Protein AF-A0A7J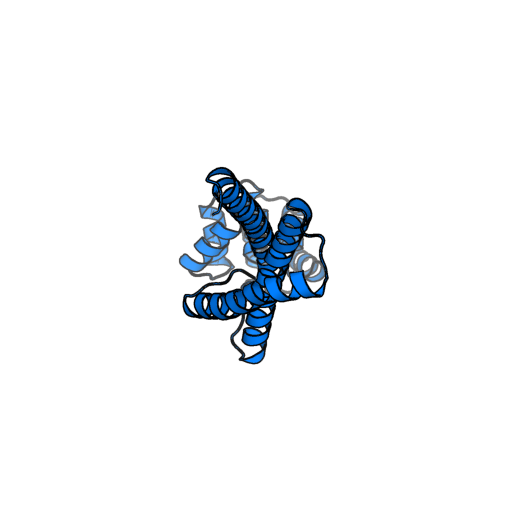2JLQ1-F1 (afdb_monomer_lite)

Structure (mmCIF, N/CA/C/O backbone):
data_AF-A0A7J2JLQ1-F1
#
_entry.id   AF-A0A7J2JLQ1-F1
#
loop_
_atom_site.group_PDB
_atom_site.id
_atom_site.type_symbol
_atom_site.label_atom_id
_atom_site.label_alt_id
_atom_site.label_comp_id
_atom_site.label_asym_id
_atom_site.label_entity_id
_atom_site.label_seq_id
_atom_site.pdbx_PDB_ins_code
_atom_site.Cartn_x
_atom_site.Cartn_y
_atom_site.Cartn_z
_atom_site.occupancy
_atom_site.B_iso_or_equiv
_atom_site.auth_seq_id
_atom_site.auth_comp_id
_atom_site.auth_asym_id
_atom_site.auth_atom_id
_atom_site.pdbx_PDB_model_num
ATOM 1 N N . MET A 1 1 ? 30.552 2.513 -38.190 1.00 53.09 1 MET A N 1
ATOM 2 C CA . MET A 1 1 ? 29.919 3.836 -38.008 1.00 53.09 1 MET A CA 1
ATOM 3 C C . MET A 1 1 ? 28.430 3.570 -37.839 1.00 53.09 1 MET A C 1
ATOM 5 O O . MET A 1 1 ? 27.873 2.940 -38.726 1.00 53.09 1 MET A O 1
ATOM 9 N N . PHE A 1 2 ? 27.823 3.891 -36.691 1.00 64.88 2 PHE A N 1
ATOM 10 C CA . PHE A 1 2 ? 26.376 3.700 -36.506 1.00 64.88 2 PHE A CA 1
ATOM 11 C C . PHE A 1 2 ? 25.623 4.748 -37.324 1.00 64.88 2 PHE A C 1
ATOM 13 O O . PHE A 1 2 ? 26.023 5.914 -37.326 1.00 64.88 2 PHE A O 1
ATOM 20 N N . SER A 1 3 ? 24.568 4.345 -38.033 1.00 84.88 3 SER A N 1
ATOM 21 C CA . SER A 1 3 ? 23.724 5.308 -38.733 1.00 84.88 3 SER A CA 1
ATOM 22 C C . SER A 1 3 ? 22.867 6.083 -37.729 1.00 84.88 3 SER A C 1
ATOM 24 O O . SER A 1 3 ? 22.588 5.612 -36.622 1.00 84.88 3 SER A O 1
ATOM 26 N N . LEU A 1 4 ? 22.405 7.273 -38.119 1.00 81.38 4 LEU A N 1
ATOM 27 C CA . LEU A 1 4 ? 21.470 8.057 -37.306 1.00 81.38 4 LEU A CA 1
ATOM 28 C C . LEU A 1 4 ? 20.183 7.258 -36.993 1.00 81.38 4 LEU A C 1
ATOM 30 O O . LEU A 1 4 ? 19.611 7.399 -35.913 1.00 81.38 4 LEU A O 1
ATOM 34 N N . GLY A 1 5 ? 19.765 6.384 -37.918 1.00 78.75 5 GLY A N 1
ATOM 35 C CA . GLY A 1 5 ? 18.615 5.491 -37.758 1.00 78.75 5 GLY A CA 1
ATOM 36 C C . GLY A 1 5 ? 18.829 4.402 -36.704 1.00 78.75 5 GLY A C 1
ATOM 37 O O . GLY A 1 5 ? 17.921 4.132 -35.918 1.00 78.75 5 GLY A O 1
ATOM 38 N N . ASP A 1 6 ? 20.039 3.841 -36.612 1.00 82.25 6 ASP A N 1
ATOM 39 C CA . ASP A 1 6 ? 20.377 2.829 -35.599 1.00 82.25 6 ASP A CA 1
ATOM 40 C C . ASP A 1 6 ? 20.340 3.424 -34.187 1.00 82.25 6 ASP A C 1
ATOM 42 O O . ASP A 1 6 ? 19.806 2.820 -33.254 1.00 82.25 6 ASP A O 1
ATOM 46 N N . ILE A 1 7 ? 20.860 4.647 -34.038 1.00 84.12 7 ILE A N 1
ATOM 47 C CA . ILE A 1 7 ? 20.857 5.380 -32.767 1.00 84.12 7 ILE A CA 1
ATOM 48 C C . ILE A 1 7 ? 19.418 5.716 -32.356 1.00 84.12 7 ILE A C 1
ATOM 50 O O . ILE A 1 7 ? 19.028 5.462 -31.216 1.00 84.12 7 ILE A O 1
ATOM 54 N N . ALA A 1 8 ? 18.602 6.227 -33.283 1.00 84.62 8 ALA A N 1
ATOM 55 C CA . ALA A 1 8 ? 17.203 6.555 -33.012 1.00 84.62 8 ALA A CA 1
ATOM 56 C C . ALA A 1 8 ? 16.386 5.316 -32.601 1.00 84.62 8 ALA A C 1
ATOM 58 O O . ALA A 1 8 ? 15.632 5.366 -31.627 1.00 84.62 8 ALA A O 1
ATOM 59 N N . SER A 1 9 ? 16.581 4.184 -33.286 1.00 82.44 9 SER A N 1
ATOM 60 C CA . SER A 1 9 ? 15.917 2.919 -32.953 1.00 82.44 9 SER A CA 1
ATOM 61 C C . SER A 1 9 ? 16.343 2.382 -31.582 1.00 82.44 9 SER A C 1
ATOM 63 O O . SER A 1 9 ? 15.506 1.882 -30.828 1.00 82.44 9 SER A O 1
ATOM 65 N N . ALA A 1 10 ? 17.626 2.493 -31.227 1.00 83.19 10 ALA A N 1
ATOM 66 C CA . ALA A 1 10 ? 18.125 2.078 -29.917 1.00 83.19 10 ALA A CA 1
ATOM 67 C C . ALA A 1 10 ? 17.547 2.940 -28.780 1.00 83.19 10 ALA A C 1
ATOM 69 O O . ALA A 1 10 ? 17.154 2.411 -27.735 1.00 83.19 10 ALA A O 1
ATOM 70 N N . ILE A 1 11 ? 17.436 4.255 -28.996 1.00 86.94 11 ILE A N 1
ATOM 71 C CA . ILE A 1 11 ? 16.814 5.179 -28.039 1.00 86.94 11 ILE A CA 1
ATOM 72 C C . ILE A 1 11 ? 15.332 4.840 -27.869 1.00 86.94 11 ILE A C 1
ATOM 74 O O . ILE A 1 11 ? 14.883 4.652 -26.740 1.00 86.94 11 ILE A O 1
ATOM 78 N N . ALA A 1 12 ? 14.582 4.694 -28.965 1.00 85.31 12 ALA A N 1
ATOM 79 C CA . ALA A 1 12 ? 13.160 4.356 -28.915 1.00 85.31 12 ALA A CA 1
ATOM 80 C C . ALA A 1 12 ? 12.912 3.022 -28.193 1.00 85.31 12 ALA A C 1
ATOM 82 O O . ALA A 1 12 ? 12.028 2.930 -27.341 1.00 85.31 12 ALA A O 1
ATOM 83 N N . GLY A 1 13 ? 13.740 2.008 -28.467 1.00 85.19 13 GLY A N 1
ATOM 84 C CA . GLY A 1 13 ? 13.679 0.727 -27.767 1.00 85.19 13 GLY A CA 1
ATOM 85 C C . GLY A 1 13 ? 13.953 0.856 -26.265 1.00 85.19 13 GLY A C 1
ATOM 86 O O . GLY A 1 13 ? 13.231 0.279 -25.454 1.00 85.19 13 GLY A O 1
ATOM 87 N N . SER A 1 14 ? 14.940 1.667 -25.882 1.00 85.31 14 SER A N 1
ATOM 88 C CA . SER A 1 14 ? 15.266 1.925 -24.473 1.00 85.31 14 SER A CA 1
ATOM 89 C C . SER A 1 14 ? 14.130 2.650 -23.749 1.00 85.31 14 SER A C 1
ATOM 91 O O . SER A 1 14 ? 13.742 2.247 -22.654 1.00 85.31 14 SER A O 1
ATOM 93 N N . VAL A 1 15 ? 13.542 3.672 -24.378 1.00 89.81 15 VAL A N 1
ATOM 94 C CA . VAL A 1 15 ? 12.379 4.399 -23.845 1.00 89.81 15 VAL A CA 1
ATOM 95 C C . VAL A 1 15 ? 11.190 3.456 -23.660 1.00 89.81 15 VAL A C 1
ATOM 97 O O . VAL A 1 15 ? 10.539 3.484 -22.618 1.00 89.81 15 VAL A O 1
ATOM 100 N N . PHE A 1 16 ? 10.935 2.580 -24.631 1.00 88.62 16 PHE A N 1
ATOM 101 C CA . PHE A 1 16 ? 9.844 1.613 -24.561 1.00 88.62 16 PHE A CA 1
ATOM 102 C C . PHE A 1 16 ? 10.017 0.617 -23.404 1.00 88.62 16 PHE A C 1
ATOM 104 O O . PHE A 1 16 ? 9.077 0.367 -22.651 1.00 88.62 16 PHE A O 1
ATOM 111 N N . VAL A 1 17 ? 11.228 0.090 -23.205 1.00 87.75 17 VAL A N 1
ATOM 112 C CA . VAL A 1 17 ? 11.534 -0.806 -22.077 1.00 87.75 17 VAL A CA 1
ATOM 113 C C . VAL A 1 17 ? 11.400 -0.075 -20.735 1.00 87.75 17 VAL A C 1
ATOM 115 O O . VAL A 1 17 ? 10.800 -0.615 -19.805 1.00 87.75 17 VAL A O 1
ATOM 118 N N . LEU A 1 18 ? 11.893 1.165 -20.637 1.00 89.12 18 LEU A N 1
ATOM 119 C CA . LEU A 1 18 ? 11.757 1.994 -19.434 1.00 89.12 18 LEU A CA 1
ATOM 120 C C . LEU A 1 18 ? 10.292 2.298 -19.103 1.00 89.12 18 LEU A C 1
ATOM 122 O O . LEU A 1 18 ? 9.917 2.279 -17.934 1.00 89.12 18 LEU A O 1
ATOM 126 N N . PHE A 1 19 ? 9.450 2.524 -20.110 1.00 92.38 19 PHE A N 1
ATOM 127 C CA . PHE A 1 19 ? 8.021 2.745 -19.911 1.00 92.38 19 PHE A CA 1
ATOM 128 C C . PHE A 1 19 ? 7.336 1.528 -19.268 1.00 92.38 19 PHE A C 1
ATOM 130 O O . PHE A 1 19 ? 6.611 1.671 -18.283 1.00 92.38 19 PHE A O 1
ATOM 137 N N . PHE A 1 20 ? 7.619 0.316 -19.755 1.00 91.81 20 PHE A N 1
ATOM 138 C CA . PHE A 1 20 ? 7.089 -0.914 -19.151 1.00 91.81 20 PHE A CA 1
ATOM 139 C C . PHE A 1 20 ? 7.630 -1.156 -17.743 1.00 91.81 20 PHE A C 1
ATOM 141 O O . PHE A 1 20 ? 6.871 -1.543 -16.854 1.00 91.81 20 PHE A O 1
ATOM 148 N N . LEU A 1 21 ? 8.917 -0.886 -17.516 1.00 90.38 21 LEU A N 1
ATOM 149 C CA . LEU A 1 21 ? 9.518 -0.926 -16.185 1.00 90.38 21 LEU A CA 1
ATOM 150 C C . LEU A 1 21 ? 8.814 0.040 -15.220 1.00 90.38 21 LEU A C 1
ATOM 152 O O . LEU A 1 21 ? 8.552 -0.331 -14.075 1.00 90.38 21 LEU A O 1
ATOM 156 N N . MET A 1 22 ? 8.490 1.259 -15.664 1.00 91.25 22 MET A N 1
ATOM 157 C CA . MET A 1 22 ? 7.754 2.239 -14.862 1.00 91.25 22 MET A CA 1
ATOM 158 C C . MET A 1 22 ? 6.349 1.746 -14.514 1.00 91.25 22 MET A C 1
ATOM 160 O O . MET A 1 22 ? 5.974 1.800 -13.344 1.00 91.25 22 MET A O 1
ATOM 164 N N . ILE A 1 23 ? 5.597 1.221 -15.490 1.00 92.56 23 ILE A N 1
ATOM 165 C CA . ILE A 1 23 ? 4.271 0.631 -15.245 1.00 92.56 23 ILE A CA 1
ATOM 166 C C . ILE A 1 23 ? 4.377 -0.503 -14.227 1.00 92.56 23 ILE A C 1
ATOM 168 O O . ILE A 1 23 ? 3.651 -0.519 -13.235 1.00 92.56 23 ILE A O 1
ATOM 172 N N . GLY A 1 24 ? 5.308 -1.432 -14.443 1.00 90.75 24 GLY A N 1
ATOM 173 C CA . GLY A 1 24 ? 5.527 -2.557 -13.546 1.00 90.75 24 GLY A CA 1
ATOM 174 C C . GLY A 1 24 ? 5.902 -2.118 -12.133 1.00 90.75 24 GLY A C 1
ATOM 175 O O . GLY A 1 24 ? 5.354 -2.622 -11.159 1.00 90.75 24 GLY A O 1
ATOM 176 N N . SER A 1 25 ? 6.773 -1.120 -12.006 1.00 90.00 25 SER A N 1
ATOM 177 C CA . SER A 1 25 ? 7.142 -0.556 -10.705 1.00 90.00 25 SER A CA 1
ATOM 178 C C . SER A 1 25 ? 5.950 0.118 -10.018 1.00 90.00 25 SER A C 1
ATOM 180 O O . SER A 1 25 ? 5.772 -0.051 -8.816 1.00 90.00 25 SER A O 1
ATOM 182 N N . GLY A 1 26 ? 5.097 0.826 -10.766 1.00 88.00 26 GLY A N 1
ATOM 183 C CA . GLY A 1 26 ? 3.865 1.424 -10.243 1.00 88.00 26 GLY A CA 1
ATOM 184 C C . GLY A 1 26 ? 2.870 0.378 -9.736 1.00 88.00 26 GLY A C 1
ATOM 185 O O . GLY A 1 26 ? 2.386 0.481 -8.612 1.00 88.00 26 GLY A O 1
ATOM 186 N N . ILE A 1 27 ? 2.629 -0.682 -10.515 1.00 90.44 27 ILE A N 1
ATOM 187 C CA . ILE A 1 27 ? 1.801 -1.821 -10.084 1.00 90.44 27 ILE A CA 1
ATOM 188 C C . ILE A 1 27 ? 2.414 -2.481 -8.842 1.00 90.44 27 ILE A C 1
ATOM 190 O O . ILE A 1 27 ? 1.710 -2.764 -7.875 1.00 90.44 27 ILE A O 1
ATOM 194 N N . GLY A 1 28 ? 3.730 -2.702 -8.847 1.00 87.81 28 GLY A N 1
ATOM 195 C CA . GLY A 1 28 ? 4.460 -3.256 -7.711 1.00 87.81 28 GLY A CA 1
ATOM 196 C C . GLY A 1 28 ? 4.321 -2.409 -6.450 1.00 87.81 28 GLY A C 1
ATOM 197 O O . GLY A 1 28 ? 4.191 -2.966 -5.365 1.00 87.81 28 GLY A O 1
ATOM 198 N N . GLU A 1 29 ? 4.295 -1.085 -6.580 1.00 85.75 29 GLU A N 1
ATOM 199 C CA . GLU A 1 29 ? 4.134 -0.149 -5.467 1.00 85.75 29 GLU A CA 1
ATOM 200 C C . GLU A 1 29 ? 2.725 -0.205 -4.865 1.00 85.75 29 GLU A C 1
ATOM 202 O O . GLU A 1 29 ? 2.598 -0.246 -3.639 1.00 85.75 29 GLU A O 1
ATOM 207 N N . GLU A 1 30 ? 1.679 -0.278 -5.692 1.00 83.50 30 GLU A N 1
ATOM 208 C CA . GLU A 1 30 ? 0.296 -0.457 -5.226 1.00 83.50 30 GLU A CA 1
ATOM 209 C C . GLU A 1 30 ? 0.120 -1.805 -4.511 1.00 83.50 30 GLU A C 1
ATOM 211 O O . GLU A 1 30 ? -0.345 -1.865 -3.369 1.00 83.50 30 GLU A O 1
ATOM 216 N N . VAL A 1 31 ? 0.587 -2.893 -5.135 1.00 82.25 31 VAL A N 1
ATOM 217 C CA . VAL A 1 31 ? 0.516 -4.245 -4.561 1.00 82.25 31 VAL A CA 1
ATOM 218 C C . VAL A 1 31 ? 1.319 -4.324 -3.261 1.00 82.25 31 VAL A C 1
ATOM 220 O O . VAL A 1 31 ? 0.814 -4.781 -2.237 1.00 82.25 31 VAL A O 1
ATOM 223 N N . ALA A 1 32 ? 2.564 -3.853 -3.251 1.00 83.44 32 ALA A N 1
ATOM 224 C CA . ALA A 1 32 ? 3.402 -3.896 -2.059 1.00 83.44 32 ALA A CA 1
ATOM 225 C C . ALA A 1 32 ? 2.871 -2.989 -0.941 1.00 83.44 32 ALA A C 1
ATOM 227 O O . ALA A 1 32 ? 3.000 -3.332 0.234 1.00 83.44 32 ALA A O 1
ATOM 228 N N . SER A 1 33 ? 2.245 -1.858 -1.276 1.00 78.44 33 SER A N 1
ATOM 229 C CA . SER A 1 33 ? 1.595 -0.993 -0.290 1.00 78.44 33 SER A CA 1
ATOM 230 C C . SER A 1 33 ? 0.371 -1.650 0.342 1.00 78.44 33 SER A C 1
ATOM 232 O O . SER A 1 33 ? 0.160 -1.473 1.540 1.00 78.44 33 SER A O 1
ATOM 234 N N . PHE A 1 34 ? -0.385 -2.451 -0.411 1.00 74.50 34 PHE A N 1
ATOM 235 C CA . PHE A 1 34 ? -1.482 -3.251 0.135 1.00 74.50 34 PHE A CA 1
ATOM 236 C C . PHE A 1 34 ? -0.989 -4.287 1.161 1.00 74.50 34 PHE A C 1
ATOM 238 O O . PHE A 1 34 ? -1.568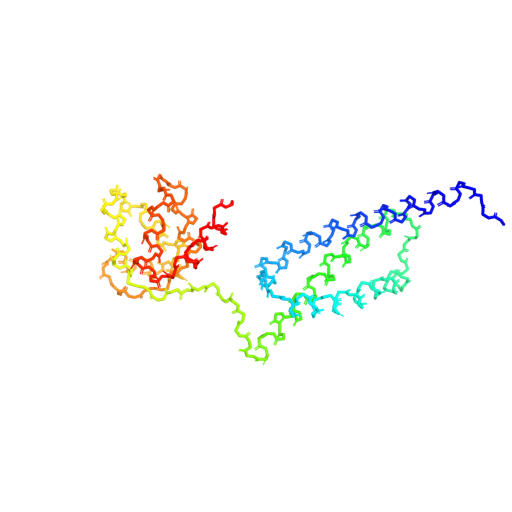 -4.412 2.238 1.00 74.50 34 PHE A O 1
ATOM 245 N N . PHE A 1 35 ? 0.109 -4.997 0.873 1.00 74.12 35 PHE A N 1
ATOM 246 C CA . PHE A 1 35 ? 0.626 -6.044 1.769 1.00 74.12 35 PHE A CA 1
ATOM 247 C C . PHE A 1 35 ? 1.464 -5.517 2.944 1.00 74.12 35 PHE A C 1
ATOM 249 O O . PHE A 1 35 ? 1.404 -6.071 4.043 1.00 74.12 35 PHE A O 1
ATOM 256 N N . PHE A 1 36 ? 2.266 -4.473 2.727 1.00 79.50 36 PHE A N 1
ATOM 257 C CA . PHE A 1 36 ? 3.295 -4.025 3.677 1.00 79.50 36 PHE A CA 1
ATOM 258 C C . PHE A 1 36 ? 3.079 -2.601 4.202 1.00 79.50 36 PHE A C 1
ATOM 260 O O . PHE A 1 36 ? 3.824 -2.151 5.076 1.00 79.50 36 PHE A O 1
ATOM 267 N N . GLY A 1 37 ? 2.064 -1.893 3.703 1.00 72.94 37 GLY A N 1
ATOM 268 C CA . GLY A 1 37 ? 1.825 -0.484 3.993 1.00 72.94 37 GLY A CA 1
ATOM 269 C C . GLY A 1 37 ? 2.717 0.460 3.177 1.00 72.94 37 GLY A C 1
ATOM 270 O O . GLY A 1 37 ? 3.672 0.059 2.504 1.00 72.94 37 GLY A O 1
ATOM 271 N N . ARG A 1 38 ? 2.402 1.759 3.243 1.00 74.69 38 ARG A N 1
ATOM 272 C CA . ARG A 1 38 ? 3.171 2.813 2.562 1.00 74.69 38 ARG A CA 1
ATOM 273 C C . ARG A 1 38 ? 4.464 3.133 3.316 1.00 74.69 38 ARG A C 1
ATOM 275 O O . ARG A 1 38 ? 4.431 3.369 4.525 1.00 74.69 38 ARG A O 1
ATOM 282 N N . ILE A 1 39 ? 5.585 3.227 2.599 1.00 66.50 39 ILE A N 1
ATOM 283 C CA . ILE A 1 39 ? 6.840 3.743 3.153 1.00 66.50 39 ILE A CA 1
ATOM 284 C C . ILE A 1 39 ? 6.647 5.216 3.527 1.00 66.50 39 ILE A C 1
ATOM 286 O O . ILE A 1 39 ? 6.289 6.048 2.695 1.00 66.50 39 ILE A O 1
ATOM 290 N N . LYS A 1 40 ? 6.920 5.541 4.791 1.00 66.12 40 LYS A N 1
ATOM 291 C CA . LYS A 1 40 ? 6.956 6.911 5.310 1.00 66.12 40 LYS A CA 1
ATOM 292 C C . LYS A 1 40 ? 8.312 7.146 5.970 1.00 66.12 40 LYS A C 1
ATOM 294 O O . LYS A 1 40 ? 8.772 6.310 6.739 1.00 66.12 40 LYS A O 1
ATOM 299 N N . GLY A 1 41 ? 8.926 8.295 5.689 1.00 66.69 41 GLY A N 1
ATOM 300 C CA . GLY A 1 41 ? 10.196 8.715 6.289 1.00 66.69 41 GLY A CA 1
ATOM 301 C C . GLY A 1 41 ? 11.398 8.623 5.343 1.00 66.69 41 GLY A C 1
ATOM 302 O O . GLY A 1 41 ? 11.534 7.683 4.561 1.00 66.69 41 GLY A O 1
ATOM 303 N N . ARG A 1 42 ? 12.292 9.617 5.443 1.00 71.62 42 ARG A N 1
ATOM 304 C CA . ARG A 1 42 ? 13.463 9.773 4.559 1.00 71.62 42 ARG A CA 1
ATOM 305 C C . ARG A 1 42 ? 14.430 8.588 4.639 1.00 71.62 42 ARG A C 1
ATOM 307 O O . ARG A 1 42 ? 14.918 8.133 3.614 1.00 71.62 42 ARG A O 1
ATOM 314 N N . LEU A 1 43 ? 14.674 8.053 5.838 1.00 69.56 43 LEU A N 1
ATOM 315 C CA . LEU A 1 43 ? 15.606 6.935 6.030 1.00 69.56 43 LEU A CA 1
ATOM 316 C C . LEU A 1 43 ? 15.117 5.655 5.336 1.00 69.56 43 LEU A C 1
ATOM 318 O O . LEU A 1 43 ? 15.884 4.978 4.661 1.00 69.56 43 LEU A O 1
ATOM 322 N N . THR A 1 44 ? 13.824 5.349 5.444 1.00 70.31 44 THR A N 1
ATOM 323 C CA . THR A 1 44 ? 13.225 4.169 4.808 1.00 70.31 44 THR A CA 1
ATOM 324 C C . THR A 1 44 ? 13.202 4.297 3.284 1.00 70.31 44 THR A C 1
ATOM 326 O O . THR A 1 44 ? 13.383 3.300 2.595 1.00 70.31 44 THR A O 1
ATOM 329 N N . GLN A 1 45 ? 13.058 5.515 2.749 1.00 77.75 45 GLN A N 1
ATOM 330 C CA . GLN A 1 45 ? 13.217 5.780 1.313 1.00 77.75 45 GLN A CA 1
ATOM 331 C C . GLN A 1 45 ? 14.658 5.558 0.838 1.00 77.75 45 GLN A C 1
ATOM 333 O O . GLN A 1 45 ? 14.860 4.993 -0.232 1.00 77.75 45 GLN A O 1
ATOM 338 N N . ILE A 1 46 ? 15.657 5.945 1.638 1.00 80.25 46 ILE A N 1
ATOM 339 C CA . ILE A 1 46 ? 17.071 5.688 1.324 1.00 80.25 46 ILE A CA 1
ATOM 340 C C . ILE A 1 46 ? 17.347 4.181 1.310 1.00 80.25 46 ILE A C 1
ATOM 342 O O . ILE A 1 46 ? 17.920 3.679 0.349 1.00 80.25 46 ILE A O 1
ATOM 346 N N . ILE A 1 47 ? 16.887 3.440 2.324 1.00 77.94 47 ILE A N 1
ATOM 347 C CA . ILE A 1 47 ? 17.035 1.974 2.375 1.00 77.94 47 ILE A CA 1
ATOM 348 C C . ILE A 1 47 ? 16.321 1.314 1.191 1.00 77.94 47 ILE A C 1
ATOM 350 O O . ILE A 1 47 ? 16.859 0.402 0.571 1.00 77.94 47 ILE A O 1
ATOM 354 N N . TYR A 1 48 ? 15.131 1.799 0.840 1.00 82.12 48 TYR A N 1
ATOM 355 C CA . TYR A 1 48 ? 14.398 1.329 -0.330 1.00 82.12 48 TYR A CA 1
ATOM 356 C C . TYR A 1 48 ? 15.181 1.532 -1.625 1.00 82.12 48 TYR A C 1
ATOM 358 O O . TYR A 1 48 ? 15.319 0.589 -2.395 1.00 82.12 48 TYR A O 1
ATOM 366 N N . LEU A 1 49 ? 15.754 2.718 -1.841 1.00 83.69 49 LEU A N 1
ATOM 367 C CA . LEU A 1 49 ? 16.596 2.990 -3.006 1.00 83.69 49 LEU A CA 1
ATOM 368 C C . LEU A 1 49 ? 17.845 2.097 -3.030 1.00 83.69 49 LEU A C 1
ATOM 370 O O . LEU A 1 49 ? 18.194 1.573 -4.087 1.00 83.69 49 LEU A O 1
ATOM 374 N N . LEU A 1 50 ? 18.472 1.875 -1.870 1.00 85.50 50 LEU A N 1
ATOM 375 C CA . LEU A 1 50 ? 19.636 0.996 -1.724 1.00 85.50 50 LEU A CA 1
ATOM 376 C C . LEU A 1 50 ? 19.326 -0.475 -2.029 1.00 85.50 50 LEU A C 1
ATOM 378 O O . LEU A 1 50 ? 20.225 -1.191 -2.450 1.00 85.50 50 LEU A O 1
ATOM 382 N N . LEU A 1 51 ? 18.087 -0.930 -1.834 1.00 84.56 51 LEU A N 1
ATOM 383 C CA . LEU A 1 51 ? 17.649 -2.279 -2.211 1.00 84.56 51 LEU A CA 1
ATOM 384 C C . LEU A 1 51 ? 17.208 -2.345 -3.676 1.00 84.56 51 LEU A C 1
ATOM 386 O O . LEU A 1 51 ? 17.533 -3.296 -4.388 1.00 84.56 51 LEU A O 1
ATOM 390 N N . PHE A 1 52 ? 16.506 -1.311 -4.134 1.00 83.06 52 PHE A N 1
ATOM 391 C CA . PHE A 1 52 ? 15.958 -1.239 -5.478 1.00 83.06 52 PHE A CA 1
ATOM 392 C C . PHE A 1 52 ? 17.059 -1.205 -6.539 1.00 83.06 52 PHE A C 1
ATOM 394 O O . PHE A 1 52 ? 16.984 -1.955 -7.508 1.00 83.06 52 PHE A O 1
ATOM 401 N N . MET A 1 53 ? 18.101 -0.381 -6.363 1.00 84.81 53 MET A N 1
ATOM 402 C CA . MET A 1 53 ? 19.163 -0.233 -7.369 1.00 84.81 53 MET A CA 1
ATOM 403 C C . MET A 1 53 ? 19.902 -1.551 -7.672 1.00 84.81 53 MET A C 1
ATOM 405 O O . MET A 1 53 ? 19.990 -1.915 -8.846 1.00 84.81 53 MET A O 1
ATOM 409 N N . PRO A 1 54 ? 20.406 -2.301 -6.672 1.00 87.00 54 PRO A N 1
ATOM 410 C CA . PRO A 1 54 ? 21.063 -3.582 -6.916 1.00 87.00 54 PRO A CA 1
ATOM 411 C C . PRO A 1 54 ? 20.132 -4.617 -7.544 1.00 87.00 54 PRO A C 1
ATOM 413 O O . PRO A 1 54 ? 20.542 -5.300 -8.477 1.00 87.00 54 PRO A O 1
ATOM 416 N N . LEU A 1 55 ? 18.879 -4.716 -7.084 1.00 85.19 55 LEU A N 1
ATOM 417 C CA . LEU A 1 55 ? 17.897 -5.649 -7.647 1.00 85.19 55 LEU A CA 1
ATOM 418 C C . LEU A 1 55 ? 17.528 -5.291 -9.091 1.00 85.19 55 LEU A C 1
ATOM 420 O O . LEU A 1 55 ? 17.368 -6.178 -9.929 1.00 85.19 55 LEU A O 1
ATOM 424 N N . PHE A 1 56 ? 17.447 -3.998 -9.402 1.00 83.06 56 PHE A N 1
ATOM 425 C CA . PHE A 1 56 ? 17.229 -3.516 -10.758 1.00 83.06 56 PHE A CA 1
ATOM 426 C C . PHE A 1 56 ? 18.385 -3.919 -11.681 1.00 83.06 56 PHE A C 1
ATOM 428 O O . PHE A 1 56 ? 18.159 -4.511 -12.736 1.00 83.06 56 PHE A O 1
ATOM 435 N N . VAL A 1 57 ? 19.626 -3.685 -11.244 1.00 85.62 57 VAL A N 1
ATOM 436 C CA . VAL A 1 57 ? 20.833 -4.105 -11.970 1.00 85.62 57 VAL A CA 1
ATOM 437 C C . VAL A 1 57 ? 20.873 -5.627 -12.141 1.00 85.62 57 VAL A C 1
ATOM 439 O O . VAL A 1 57 ? 21.213 -6.112 -13.221 1.00 85.62 57 VAL A O 1
ATOM 442 N N . LEU A 1 58 ? 20.461 -6.386 -11.118 1.00 89.00 58 LEU A N 1
ATOM 443 C CA . LEU A 1 58 ? 20.379 -7.847 -11.168 1.00 89.00 58 LEU A CA 1
ATOM 444 C C . LEU A 1 58 ? 19.460 -8.335 -12.294 1.00 89.00 58 LEU A C 1
ATOM 446 O O . LEU A 1 58 ? 19.764 -9.337 -12.936 1.00 89.00 58 LEU A O 1
ATOM 450 N N . GLY A 1 59 ? 18.381 -7.602 -12.581 1.00 84.12 59 GLY A N 1
ATOM 451 C CA . GLY A 1 59 ? 17.445 -7.924 -13.659 1.00 84.12 59 GLY A CA 1
ATOM 452 C C . GLY A 1 59 ? 18.106 -8.028 -15.022 1.00 84.12 59 GLY A C 1
ATOM 453 O O . GLY A 1 59 ? 17.782 -8.929 -15.789 1.00 84.12 59 GLY A O 1
ATOM 454 N N . SER A 1 60 ? 19.100 -7.186 -15.300 1.00 84.12 60 SER A N 1
ATOM 455 C CA . SER A 1 60 ? 19.870 -7.251 -16.544 1.00 84.12 60 SER A CA 1
ATOM 456 C C . SER A 1 60 ? 20.688 -8.540 -16.653 1.00 84.12 60 SER A C 1
ATOM 458 O O . SER A 1 60 ? 20.762 -9.131 -17.728 1.00 84.12 60 SER A O 1
ATOM 460 N N . TYR A 1 61 ? 21.256 -9.022 -15.544 1.00 86.38 61 TYR A N 1
ATOM 461 C CA . TYR A 1 61 ? 21.971 -10.302 -15.515 1.00 86.38 61 TYR A CA 1
ATOM 462 C C . TYR A 1 61 ? 21.011 -11.485 -15.644 1.00 86.38 61 TYR A C 1
ATOM 464 O O . TYR A 1 61 ? 21.280 -12.407 -16.412 1.00 86.38 61 TYR A O 1
ATOM 472 N N . VAL A 1 62 ? 19.869 -11.441 -14.950 1.00 85.44 62 VAL A N 1
ATOM 473 C CA . VAL A 1 62 ? 18.833 -12.479 -15.045 1.00 85.44 62 VAL A CA 1
ATOM 474 C C . VAL A 1 62 ? 18.266 -12.562 -16.459 1.00 85.44 62 VAL A C 1
ATOM 476 O O . VAL A 1 62 ? 18.113 -13.659 -16.988 1.00 85.44 62 VAL A O 1
ATOM 479 N N . TYR A 1 63 ? 18.023 -11.422 -17.105 1.00 84.69 63 TYR A N 1
ATOM 480 C CA . TYR A 1 63 ? 17.572 -11.360 -18.493 1.00 84.69 63 TYR A CA 1
ATOM 481 C C . TYR A 1 63 ? 18.519 -12.110 -19.442 1.00 84.69 63 TYR A C 1
ATOM 483 O O . TYR A 1 63 ? 18.073 -12.895 -20.281 1.00 84.69 63 TYR A O 1
ATOM 491 N N . VAL A 1 64 ? 19.831 -11.893 -19.284 1.00 85.25 64 VAL A N 1
ATOM 492 C CA . VAL A 1 64 ? 20.867 -12.567 -20.081 1.00 85.25 64 VAL A CA 1
ATOM 493 C C . VAL A 1 64 ? 20.937 -14.057 -19.744 1.00 85.25 64 VAL A C 1
ATOM 495 O O . VAL A 1 64 ? 20.999 -14.883 -20.653 1.00 85.25 64 VAL A O 1
ATOM 498 N N . TYR A 1 65 ? 20.887 -14.410 -18.458 1.00 88.00 65 TYR A N 1
ATOM 499 C CA . TYR A 1 65 ? 20.971 -15.794 -17.992 1.00 88.00 65 TYR A CA 1
ATOM 500 C C . TYR A 1 65 ? 19.787 -16.652 -18.458 1.00 88.00 65 TYR A C 1
ATOM 502 O O . TYR A 1 65 ? 19.982 -17.778 -18.906 1.00 88.00 65 TYR A O 1
ATOM 510 N N . LEU A 1 66 ? 18.567 -16.109 -18.416 1.00 84.81 66 LEU A N 1
ATOM 511 C CA . LEU A 1 66 ? 17.344 -16.791 -18.852 1.00 84.81 66 LEU A CA 1
ATOM 512 C C . LEU A 1 66 ? 17.217 -16.912 -20.379 1.00 84.81 66 LEU A C 1
ATOM 514 O O . LEU A 1 66 ? 16.215 -17.435 -20.862 1.00 84.81 66 LEU A O 1
ATOM 518 N N . GLN A 1 67 ? 18.208 -16.426 -21.137 1.00 83.69 67 GLN A N 1
ATOM 519 C CA . GLN A 1 67 ? 18.240 -16.464 -22.602 1.00 83.69 67 GLN A CA 1
ATOM 520 C C . GLN A 1 67 ? 16.953 -15.920 -23.239 1.00 83.69 67 GLN A C 1
ATOM 522 O O . GLN A 1 67 ? 16.484 -16.419 -24.266 1.00 83.69 67 GLN A O 1
ATOM 527 N N . ILE A 1 68 ? 16.366 -14.886 -22.627 1.00 81.44 68 ILE A N 1
ATOM 528 C CA . ILE A 1 68 ? 15.108 -14.319 -23.108 1.00 81.44 68 ILE A CA 1
ATOM 529 C C . ILE A 1 68 ? 15.331 -13.790 -24.529 1.00 81.44 68 ILE A C 1
ATOM 531 O O . ILE A 1 68 ? 16.335 -13.110 -24.785 1.00 81.44 68 ILE A O 1
ATOM 535 N N . PRO A 1 69 ? 14.417 -14.087 -25.473 1.00 82.69 69 PRO A N 1
ATOM 536 C CA . PRO A 1 69 ? 14.544 -13.615 -26.839 1.00 82.69 69 PRO A CA 1
ATOM 537 C C . PRO A 1 69 ? 14.783 -12.107 -26.868 1.00 82.69 69 PRO A C 1
ATOM 539 O O . PRO A 1 69 ? 14.017 -11.347 -26.276 1.00 82.69 69 PRO A O 1
ATOM 542 N N . LYS A 1 70 ? 15.803 -11.662 -27.616 1.00 78.38 70 LYS A N 1
ATOM 543 C CA . LYS A 1 70 ? 16.170 -10.240 -27.782 1.00 78.38 70 LYS A CA 1
ATOM 544 C C . LYS A 1 70 ? 15.170 -9.450 -28.641 1.00 78.38 70 LYS A C 1
ATOM 546 O O . LYS A 1 70 ? 15.543 -8.547 -29.382 1.00 78.38 70 LYS A O 1
ATOM 551 N N . LYS A 1 71 ? 13.892 -9.822 -28.577 1.00 86.62 71 LYS A N 1
ATOM 552 C CA . LYS A 1 71 ? 12.781 -9.112 -29.199 1.00 86.62 71 LYS A CA 1
ATOM 553 C C . LYS A 1 71 ? 12.332 -8.010 -28.248 1.00 86.62 71 LYS A C 1
ATOM 555 O O . LYS A 1 71 ? 12.082 -8.284 -27.078 1.00 86.62 71 LYS A O 1
ATOM 560 N N . LEU A 1 72 ? 12.147 -6.803 -28.780 1.00 83.62 72 LEU A N 1
ATOM 561 C CA . LEU A 1 72 ? 11.795 -5.606 -28.011 1.00 83.62 72 LEU A CA 1
ATOM 562 C C . LEU A 1 72 ? 10.620 -5.828 -27.041 1.00 83.62 72 LEU A C 1
ATOM 564 O O . LEU A 1 72 ? 10.693 -5.425 -25.885 1.00 83.62 72 LEU A O 1
ATOM 568 N N . LEU A 1 73 ? 9.568 -6.522 -27.488 1.00 87.38 73 LEU A N 1
ATOM 569 C CA . LEU A 1 73 ? 8.399 -6.822 -26.657 1.00 87.38 73 LEU A CA 1
ATOM 570 C C . LEU A 1 73 ? 8.726 -7.777 -25.498 1.00 87.38 73 LEU A C 1
ATOM 572 O O . LEU A 1 73 ? 8.303 -7.537 -24.373 1.00 87.38 73 LEU A O 1
ATOM 576 N N . SER A 1 74 ? 9.496 -8.838 -25.749 1.00 86.44 74 SER A N 1
ATOM 577 C CA . SER A 1 74 ? 9.910 -9.795 -24.713 1.00 86.44 74 SER A CA 1
ATOM 578 C C . SER A 1 74 ? 10.813 -9.133 -23.674 1.00 86.44 74 SER A C 1
ATOM 580 O O . SER A 1 74 ? 10.647 -9.367 -22.479 1.00 86.44 74 SER A O 1
ATOM 582 N N . THR A 1 75 ? 11.715 -8.255 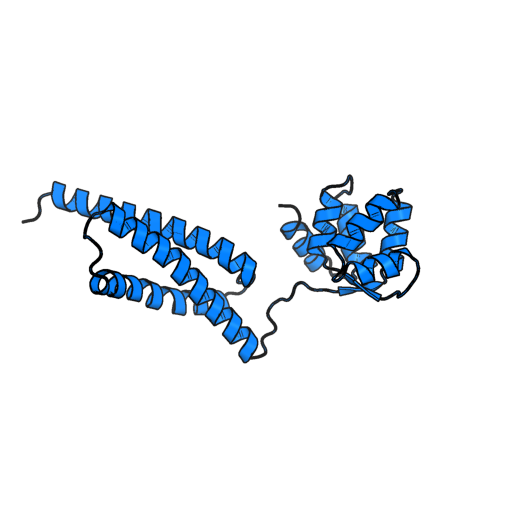-24.118 1.00 87.31 75 THR A N 1
ATOM 583 C CA . THR A 1 75 ? 12.539 -7.423 -23.237 1.00 87.31 75 THR A CA 1
ATOM 584 C C . THR A 1 75 ? 11.675 -6.494 -22.386 1.00 87.31 75 THR A C 1
ATOM 586 O O . THR A 1 75 ? 11.808 -6.489 -21.165 1.00 87.31 75 THR A O 1
ATOM 589 N N . ALA A 1 76 ? 10.747 -5.756 -22.998 1.00 88.19 76 ALA A N 1
ATOM 590 C CA . ALA A 1 76 ? 9.879 -4.823 -22.284 1.00 88.19 76 ALA A CA 1
ATOM 591 C C . ALA A 1 76 ? 8.990 -5.526 -21.246 1.00 88.19 76 ALA A C 1
ATOM 593 O O . ALA A 1 76 ? 8.920 -5.085 -20.101 1.00 88.19 76 ALA A O 1
ATOM 594 N N . LEU A 1 77 ? 8.369 -6.654 -21.604 1.00 91.38 77 LEU A N 1
ATOM 595 C CA . LEU A 1 77 ? 7.545 -7.439 -20.681 1.00 91.38 77 LEU A CA 1
ATOM 596 C C . LEU A 1 77 ? 8.359 -7.992 -19.509 1.00 91.38 77 LEU A C 1
ATOM 598 O O . LEU A 1 77 ? 7.904 -7.919 -18.367 1.00 91.38 77 LEU A O 1
ATOM 602 N N . PHE A 1 78 ? 9.565 -8.503 -19.776 1.00 92.75 78 PHE A N 1
ATOM 603 C CA . PHE A 1 78 ? 10.451 -8.977 -18.718 1.00 92.75 78 PHE A CA 1
ATOM 604 C C . PHE A 1 78 ? 10.793 -7.855 -17.741 1.00 92.75 78 PHE A C 1
ATOM 606 O O . PHE A 1 78 ? 10.596 -8.025 -16.544 1.00 92.75 78 PHE A O 1
ATOM 613 N N . PHE A 1 79 ? 11.257 -6.701 -18.228 1.00 90.69 79 PHE A N 1
ATOM 614 C CA . PHE A 1 79 ? 11.616 -5.589 -17.347 1.00 90.69 79 PHE A CA 1
ATOM 615 C C . PHE A 1 79 ? 10.397 -4.972 -16.652 1.00 90.69 79 PHE A C 1
ATOM 617 O O . PHE A 1 79 ? 10.524 -4.523 -15.518 1.00 90.69 79 PHE A O 1
ATOM 624 N N . GLY A 1 80 ? 9.207 -5.019 -17.257 1.00 91.25 80 GLY A N 1
ATOM 625 C CA . GLY A 1 80 ? 7.958 -4.673 -16.577 1.00 91.25 80 GLY A CA 1
ATOM 626 C C . GLY A 1 80 ? 7.678 -5.586 -15.380 1.00 91.25 80 GLY A C 1
ATOM 627 O O . GLY A 1 80 ? 7.524 -5.109 -14.257 1.00 91.25 80 GLY A O 1
ATOM 628 N N . LEU A 1 81 ? 7.694 -6.906 -15.582 1.00 93.75 81 LEU A N 1
ATOM 629 C CA . LEU A 1 81 ? 7.539 -7.885 -14.495 1.00 93.75 81 LEU A CA 1
ATOM 630 C C . LEU A 1 81 ? 8.655 -7.768 -13.453 1.00 93.75 81 LEU A C 1
ATOM 632 O O . LEU A 1 81 ? 8.401 -7.845 -12.250 1.00 93.75 81 LEU A O 1
ATOM 636 N N . TRP A 1 82 ? 9.884 -7.535 -13.908 1.00 93.94 82 TRP A N 1
ATOM 637 C CA . TRP A 1 82 ? 11.022 -7.315 -13.033 1.00 93.94 82 TRP A CA 1
ATOM 638 C C . TRP A 1 82 ? 10.814 -6.073 -12.171 1.00 93.94 82 TRP A C 1
ATOM 640 O O . TRP A 1 82 ? 11.071 -6.129 -10.975 1.00 93.94 82 TRP A O 1
ATOM 650 N N . GLY A 1 83 ? 10.272 -4.986 -12.727 1.00 90.38 83 GLY A N 1
ATOM 651 C CA . GLY A 1 83 ? 9.877 -3.793 -11.976 1.00 90.38 83 GLY A CA 1
ATOM 652 C C . GLY A 1 83 ? 8.935 -4.125 -10.819 1.00 90.38 83 GLY A C 1
ATOM 653 O O . GLY A 1 83 ? 9.241 -3.787 -9.676 1.00 90.38 83 GLY A O 1
ATOM 654 N N . VAL A 1 84 ? 7.860 -4.881 -11.083 1.00 92.56 84 VAL A N 1
ATOM 655 C CA . VAL A 1 84 ? 6.922 -5.350 -10.039 1.00 92.56 84 VAL A CA 1
ATOM 656 C C . VAL A 1 84 ? 7.678 -6.099 -8.938 1.00 92.56 84 VAL A C 1
ATOM 658 O O . VAL A 1 84 ? 7.545 -5.792 -7.752 1.00 92.56 84 VAL A O 1
ATOM 661 N N . PHE A 1 85 ? 8.501 -7.070 -9.336 1.00 91.50 85 PHE A N 1
ATOM 662 C CA . PHE A 1 85 ? 9.244 -7.934 -8.423 1.00 91.50 85 PHE A CA 1
ATOM 663 C C . PHE A 1 85 ? 10.256 -7.157 -7.572 1.00 91.50 85 PHE A C 1
ATOM 665 O O . PHE A 1 85 ? 10.340 -7.357 -6.361 1.00 91.50 85 PHE A O 1
ATOM 672 N N . THR A 1 86 ? 10.989 -6.232 -8.189 1.00 90.69 86 THR A N 1
ATOM 673 C CA . THR A 1 86 ? 12.019 -5.403 -7.546 1.00 90.69 86 THR A CA 1
ATOM 674 C C . THR A 1 86 ? 11.404 -4.557 -6.432 1.00 90.69 86 THR A C 1
ATOM 676 O O . THR A 1 86 ? 11.920 -4.533 -5.310 1.00 90.69 86 THR A O 1
ATOM 679 N N . VAL A 1 87 ? 10.271 -3.901 -6.715 1.00 89.38 87 VAL A N 1
ATOM 680 C CA . VAL A 1 87 ? 9.529 -3.103 -5.727 1.00 89.38 87 VAL A CA 1
ATOM 681 C C . VAL A 1 87 ? 9.004 -3.989 -4.600 1.00 89.38 87 VAL A C 1
ATOM 683 O O . VAL A 1 87 ? 9.203 -3.681 -3.421 1.00 89.38 87 VAL A O 1
ATOM 686 N N . PHE A 1 88 ? 8.387 -5.119 -4.953 1.00 88.44 88 PHE A N 1
ATOM 687 C CA . PHE A 1 88 ? 7.795 -6.036 -3.987 1.00 88.44 88 PHE A CA 1
ATOM 688 C C . PHE A 1 88 ? 8.835 -6.623 -3.025 1.00 88.44 88 PHE A C 1
ATOM 690 O O . PHE A 1 88 ? 8.652 -6.555 -1.810 1.00 88.44 88 PHE A O 1
ATOM 697 N N . ILE A 1 89 ? 9.956 -7.138 -3.540 1.00 88.94 89 ILE A N 1
ATOM 698 C CA . ILE A 1 89 ? 11.053 -7.693 -2.731 1.00 88.94 89 ILE A CA 1
ATOM 699 C C . ILE A 1 89 ? 11.658 -6.612 -1.835 1.00 88.94 89 ILE A C 1
ATOM 701 O O . ILE A 1 89 ? 11.857 -6.848 -0.646 1.00 88.94 89 ILE A O 1
ATOM 705 N N . SER A 1 90 ? 11.916 -5.414 -2.368 1.00 88.44 90 SER A N 1
ATOM 706 C CA . SER A 1 90 ? 12.498 -4.316 -1.581 1.00 88.44 90 SER A CA 1
ATOM 707 C C . SER A 1 90 ? 11.604 -3.954 -0.392 1.00 88.44 90 SER A C 1
ATOM 709 O O . SER A 1 90 ? 12.073 -3.807 0.737 1.00 88.44 90 SER A O 1
ATOM 711 N N . ARG A 1 91 ? 10.289 -3.880 -0.621 1.00 84.31 91 ARG A N 1
ATOM 712 C CA . ARG A 1 91 ? 9.285 -3.643 0.426 1.00 84.31 91 ARG A CA 1
ATOM 713 C C . ARG A 1 91 ? 9.195 -4.787 1.419 1.00 84.31 91 ARG A C 1
ATOM 715 O O . ARG A 1 91 ? 9.125 -4.536 2.619 1.00 84.31 91 ARG A O 1
ATOM 722 N N . PHE A 1 92 ? 9.238 -6.022 0.936 1.00 85.44 92 PHE A N 1
ATOM 723 C CA . PHE A 1 92 ? 9.230 -7.210 1.775 1.00 85.44 92 PHE A CA 1
ATOM 724 C C . PHE A 1 92 ? 10.448 -7.259 2.707 1.00 85.44 92 PHE A C 1
ATOM 726 O O . PHE A 1 92 ? 10.300 -7.512 3.901 1.00 85.44 92 PHE A O 1
ATOM 733 N N . VAL A 1 93 ? 11.644 -6.941 2.201 1.00 86.00 93 VAL A N 1
ATOM 734 C CA . VAL A 1 93 ? 12.875 -6.873 3.004 1.00 86.00 93 VAL A CA 1
ATOM 735 C C . VAL A 1 93 ? 12.789 -5.760 4.046 1.00 86.00 93 VAL A C 1
ATOM 737 O O . VAL A 1 93 ? 13.127 -5.991 5.204 1.00 86.00 93 VAL A O 1
ATOM 740 N N . ILE A 1 94 ? 12.280 -4.579 3.687 1.00 83.19 94 ILE A N 1
ATOM 741 C CA . ILE A 1 94 ? 12.055 -3.486 4.649 1.00 83.19 94 ILE A CA 1
ATOM 742 C C . ILE A 1 94 ? 11.042 -3.895 5.720 1.00 83.19 94 ILE A C 1
ATOM 744 O O . ILE A 1 94 ? 11.252 -3.635 6.904 1.00 83.19 94 ILE A O 1
ATOM 748 N N . TYR A 1 95 ? 9.959 -4.560 5.321 1.00 80.25 95 TYR A N 1
ATOM 749 C CA . TYR A 1 95 ? 8.944 -5.077 6.231 1.00 80.25 95 TYR A CA 1
ATOM 750 C C . TYR A 1 95 ? 9.535 -6.100 7.212 1.00 80.25 95 TYR A C 1
ATOM 752 O O . TYR A 1 95 ? 9.327 -5.991 8.423 1.00 80.25 95 TYR A O 1
ATOM 760 N N . LEU A 1 96 ? 10.323 -7.059 6.715 1.00 81.81 96 LEU A N 1
ATOM 761 C CA . LEU A 1 96 ? 11.035 -8.029 7.546 1.00 81.81 96 LEU A CA 1
ATOM 762 C C . LEU A 1 96 ? 12.048 -7.347 8.468 1.00 81.81 96 LEU A C 1
ATOM 764 O O . LEU A 1 96 ? 12.063 -7.643 9.658 1.00 81.81 96 LEU A O 1
ATOM 768 N N . GLY A 1 97 ? 12.841 -6.406 7.956 1.00 74.19 97 GLY A N 1
ATOM 769 C CA . GLY A 1 97 ? 13.809 -5.639 8.738 1.00 74.19 97 GLY A CA 1
ATOM 770 C C . GLY A 1 97 ? 13.144 -4.851 9.866 1.00 74.19 97 GLY A C 1
ATOM 771 O O . GLY A 1 97 ? 13.611 -4.893 11.000 1.00 74.19 97 GLY A O 1
ATOM 772 N N . GLY A 1 98 ? 11.998 -4.219 9.599 1.00 68.00 98 GLY A N 1
ATOM 773 C CA . GLY A 1 98 ? 11.187 -3.568 10.629 1.00 68.00 98 GLY A CA 1
ATOM 774 C C . GLY A 1 98 ? 10.682 -4.554 11.686 1.00 68.00 98 GLY A C 1
ATOM 775 O O . GLY A 1 98 ? 10.791 -4.298 12.884 1.00 68.00 98 GLY A O 1
ATOM 776 N N . LYS A 1 99 ? 10.206 -5.729 11.258 1.00 62.59 99 LYS A N 1
ATOM 777 C CA . LYS A 1 99 ? 9.741 -6.797 12.156 1.00 62.59 99 LYS A CA 1
ATOM 778 C C . LYS A 1 99 ? 10.867 -7.374 13.029 1.00 62.59 99 LYS A C 1
ATOM 780 O O . LYS A 1 99 ? 10.616 -7.671 14.193 1.00 62.59 99 LYS A O 1
ATOM 785 N N . VAL A 1 100 ? 12.079 -7.522 12.488 1.00 63.75 100 VAL A N 1
ATOM 786 C CA . VAL A 1 100 ? 13.253 -8.094 13.178 1.00 63.75 100 VAL A CA 1
ATOM 787 C C . VAL A 1 100 ? 13.910 -7.084 14.121 1.00 63.75 100 VAL A C 1
ATOM 789 O O . VAL A 1 100 ? 14.261 -7.441 15.239 1.00 63.75 100 VAL A O 1
ATOM 792 N N . LEU A 1 101 ? 14.016 -5.813 13.726 1.00 55.59 101 LEU A N 1
ATOM 793 C CA . LEU A 1 101 ? 14.607 -4.747 14.548 1.00 55.59 101 LEU A CA 1
ATOM 794 C C . LEU A 1 101 ? 13.650 -4.201 15.624 1.00 55.59 101 LEU A C 1
ATOM 796 O O . LEU A 1 101 ? 13.964 -3.219 16.292 1.00 55.59 101 LEU A O 1
ATOM 800 N N . GLY A 1 102 ? 12.458 -4.787 15.780 1.00 43.75 102 GLY A N 1
ATOM 801 C CA . GLY A 1 102 ? 11.446 -4.313 16.730 1.00 43.75 102 GLY A CA 1
ATOM 802 C C . GLY A 1 102 ? 10.880 -2.925 16.400 1.00 43.75 102 GLY A C 1
ATOM 803 O O . GLY A 1 102 ? 10.106 -2.374 17.187 1.00 43.75 102 GLY A O 1
ATOM 804 N N . ILE A 1 103 ? 11.217 -2.366 15.232 1.00 45.09 103 ILE A N 1
ATOM 805 C CA . ILE A 1 103 ? 10.631 -1.132 14.718 1.00 45.09 103 ILE A CA 1
ATOM 806 C C . ILE A 1 103 ? 9.197 -1.486 14.355 1.00 45.09 103 ILE A C 1
ATOM 808 O O . ILE A 1 103 ? 8.927 -2.088 13.316 1.00 45.09 103 ILE A O 1
ATOM 812 N N . ARG A 1 104 ? 8.265 -1.163 15.257 1.00 38.81 104 ARG A N 1
ATOM 813 C CA . ARG A 1 104 ? 6.831 -1.333 15.032 1.00 38.81 104 ARG A CA 1
ATOM 814 C C . ARG A 1 104 ? 6.484 -0.685 13.692 1.00 38.81 104 ARG A C 1
ATOM 816 O O . ARG A 1 104 ? 6.359 0.533 13.607 1.00 38.81 104 ARG A O 1
ATOM 823 N N . LEU A 1 105 ? 6.305 -1.519 12.666 1.00 38.28 105 LEU A N 1
ATOM 824 C CA . LEU A 1 105 ? 5.540 -1.172 11.476 1.00 38.28 105 LEU A CA 1
ATOM 825 C C . LEU A 1 105 ? 4.280 -0.442 11.946 1.00 38.28 105 LEU A C 1
ATOM 827 O O . LEU A 1 105 ? 3.713 -0.856 12.970 1.00 38.28 105 LEU A O 1
ATOM 831 N N . PRO A 1 106 ? 3.840 0.619 11.254 1.00 37.22 106 PRO A N 1
ATOM 832 C CA . PRO A 1 106 ? 2.583 1.262 11.573 1.00 37.22 106 PRO A CA 1
ATOM 833 C C . PRO A 1 106 ? 1.476 0.238 11.305 1.00 37.22 106 PRO A C 1
ATOM 835 O O . PRO A 1 106 ? 0.943 0.136 10.207 1.00 37.22 106 PRO A O 1
ATOM 838 N N . LYS A 1 107 ? 1.164 -0.584 12.312 1.00 41.09 107 LYS A N 1
ATOM 839 C CA . LYS A 1 107 ? -0.097 -1.311 12.384 1.00 41.09 107 LYS A CA 1
ATOM 840 C C . LYS A 1 107 ? -1.174 -0.246 12.235 1.00 41.09 107 LYS A C 1
ATOM 842 O O . LYS A 1 107 ? -1.026 0.819 12.848 1.00 41.09 107 LYS A O 1
ATOM 847 N N . SER A 1 108 ? -2.241 -0.528 11.478 1.00 44.47 108 SER A N 1
ATOM 848 C CA . SER A 1 108 ? -3.460 0.272 11.608 1.00 44.47 108 SER A CA 1
ATOM 849 C C . SER A 1 108 ? -3.699 0.434 13.107 1.00 44.47 108 SER A C 1
ATOM 851 O O . SER A 1 108 ? -3.595 -0.542 13.868 1.00 44.47 108 SER A O 1
ATOM 853 N N . LYS A 1 109 ? -3.788 1.688 13.566 1.00 49.34 109 LYS A N 1
ATOM 854 C CA . LYS A 1 109 ? -3.946 2.013 14.985 1.00 49.34 109 LYS A CA 1
ATOM 855 C C . LYS A 1 109 ? -5.320 1.473 15.376 1.00 49.34 109 LYS A C 1
ATOM 857 O O . LYS A 1 109 ? -6.311 2.185 15.336 1.00 49.34 109 LYS A O 1
ATOM 862 N N . LYS A 1 110 ? -5.395 0.179 15.689 1.00 54.38 110 LYS A N 1
ATOM 863 C CA . LYS A 1 110 ? -6.580 -0.448 16.256 1.00 54.38 110 LYS A CA 1
ATOM 864 C C . LYS A 1 110 ? -6.687 0.086 17.670 1.00 54.38 110 LYS A C 1
ATOM 866 O O . LYS A 1 110 ? -6.038 -0.425 18.586 1.00 54.38 110 LYS A O 1
ATOM 871 N N . SER A 1 111 ? -7.434 1.168 17.812 1.00 58.91 111 SER A N 1
ATOM 872 C CA . SER A 1 111 ? -7.688 1.794 19.096 1.00 58.91 111 SER A CA 1
ATOM 873 C C . SER A 1 111 ? -8.608 0.874 19.892 1.00 58.91 111 SER A C 1
ATOM 875 O O . SER A 1 111 ? -9.647 0.431 19.399 1.00 58.91 111 SER A O 1
ATOM 877 N N . HIS A 1 112 ? -8.208 0.546 21.120 1.00 60.03 112 HIS A N 1
ATOM 878 C CA . HIS A 1 112 ? -9.135 -0.018 22.093 1.00 60.03 112 HIS A CA 1
ATOM 879 C C . HIS A 1 112 ? -10.104 1.087 22.483 1.00 60.03 112 HIS A C 1
ATOM 881 O O . HIS A 1 112 ? -9.698 2.054 23.126 1.00 60.03 112 HIS A O 1
ATOM 887 N N . ILE A 1 113 ? -11.360 0.957 22.069 1.00 67.75 113 ILE A N 1
ATOM 888 C CA . ILE A 1 113 ? -12.367 1.979 22.329 1.00 67.75 113 ILE A CA 1
ATOM 889 C C . ILE A 1 113 ? -13.590 1.394 23.002 1.00 67.75 113 ILE A C 1
ATOM 891 O O . ILE A 1 113 ? -13.860 0.192 22.911 1.00 67.75 113 ILE A O 1
ATOM 895 N N . ASN A 1 114 ? -14.318 2.282 23.672 1.00 71.06 114 ASN A N 1
ATOM 896 C CA . ASN A 1 114 ? -15.621 1.981 24.220 1.00 71.06 114 ASN A CA 1
ATOM 897 C C . ASN A 1 114 ? -16.631 1.913 23.066 1.00 71.06 114 ASN A C 1
ATOM 899 O O . ASN A 1 114 ? -17.104 2.931 22.560 1.00 71.06 114 ASN A O 1
ATOM 903 N N . GLY A 1 115 ? -16.954 0.702 22.622 1.00 73.88 115 GLY A N 1
ATOM 904 C CA . GLY A 1 115 ? -17.877 0.494 21.513 1.00 73.88 115 GLY A CA 1
ATOM 905 C C . GLY A 1 115 ? -19.315 0.927 21.832 1.00 73.88 115 GLY A C 1
ATOM 906 O O . GLY A 1 115 ? -20.083 1.197 20.909 1.00 73.88 115 GLY A O 1
ATOM 907 N N . ARG A 1 116 ? -19.682 1.056 23.120 1.00 79.19 116 ARG A N 1
ATOM 908 C CA . ARG A 1 116 ? -21.004 1.562 23.528 1.00 79.19 116 ARG A CA 1
ATOM 909 C C . ARG A 1 116 ? -21.164 3.050 23.237 1.00 79.19 116 ARG A C 1
ATOM 911 O O . ARG A 1 116 ? -22.236 3.458 22.802 1.00 79.19 116 ARG A O 1
ATOM 918 N N . GLU A 1 117 ? -20.112 3.846 23.429 1.00 82.56 117 GLU A N 1
ATOM 919 C CA . GLU A 1 117 ? -20.130 5.276 23.087 1.00 82.56 117 GLU A CA 1
ATOM 920 C C . GLU A 1 117 ? -20.310 5.478 21.581 1.00 82.56 117 GLU A C 1
ATOM 922 O O . GLU A 1 117 ? -21.099 6.327 21.168 1.00 82.56 117 GLU A O 1
ATOM 927 N N . LEU A 1 118 ? -19.665 4.637 20.764 1.00 84.81 118 LEU A N 1
ATOM 928 C CA . LEU A 1 118 ? -19.853 4.655 19.315 1.00 84.81 118 LEU A CA 1
ATOM 929 C C . LEU A 1 118 ? -21.297 4.315 18.923 1.00 84.81 118 LEU A C 1
ATOM 931 O O . LEU A 1 118 ? -21.905 5.055 18.156 1.00 84.81 118 LEU A O 1
ATOM 935 N N . ILE A 1 119 ? -21.873 3.234 19.464 1.00 85.62 119 ILE A N 1
ATOM 936 C CA . ILE A 1 119 ? -23.271 2.860 19.178 1.00 85.62 119 ILE A CA 1
ATOM 937 C C . ILE A 1 119 ? -24.227 3.974 19.597 1.00 85.62 119 ILE A C 1
ATOM 939 O O . ILE A 1 119 ? -25.127 4.319 18.835 1.00 85.62 119 ILE A O 1
ATOM 943 N N . LYS A 1 120 ? -24.029 4.547 20.789 1.00 85.75 120 LYS A N 1
ATOM 944 C CA . LYS A 1 120 ? -24.854 5.647 21.291 1.00 85.75 120 LYS A CA 1
ATOM 945 C C . LYS A 1 120 ? -24.821 6.836 20.329 1.00 85.75 120 LYS A C 1
ATOM 947 O O . LYS A 1 120 ? -25.880 7.312 19.937 1.00 85.75 120 LYS A O 1
ATOM 952 N N . TYR A 1 121 ? -23.633 7.240 19.884 1.00 85.50 121 TYR A N 1
ATOM 953 C CA . TYR A 1 121 ? -23.471 8.341 18.935 1.00 85.50 121 TYR A CA 1
ATOM 954 C C . TYR A 1 121 ? -24.148 8.058 17.584 1.00 85.50 121 TYR A C 1
ATOM 956 O O . TYR A 1 121 ? -24.828 8.918 17.031 1.00 85.50 121 TYR A O 1
ATOM 964 N N . LEU A 1 122 ? -24.021 6.835 17.057 1.00 86.62 122 LEU A N 1
ATOM 965 C CA . LEU A 1 122 ? -24.680 6.449 15.803 1.00 86.62 122 LEU A CA 1
ATOM 966 C C . LEU A 1 122 ? -26.214 6.442 15.933 1.00 86.62 122 LEU A C 1
ATOM 968 O O . LEU A 1 122 ? -26.909 6.865 15.011 1.00 86.62 122 LEU A O 1
ATOM 972 N N . LYS A 1 123 ? -26.751 6.035 17.092 1.00 86.38 123 LYS A N 1
ATOM 973 C CA . LYS A 1 123 ? -28.193 6.115 17.385 1.00 86.38 123 LYS A CA 1
ATOM 974 C C . LYS A 1 123 ? -28.683 7.556 17.530 1.00 86.38 123 LYS A C 1
ATOM 976 O O . LYS A 1 123 ? -29.761 7.877 17.040 1.00 86.38 123 LYS A O 1
ATOM 981 N N . GLU A 1 124 ? -27.892 8.440 18.139 1.00 86.56 124 GLU A N 1
ATOM 982 C CA . GLU A 1 124 ? -28.191 9.881 18.218 1.00 86.56 124 GLU A CA 1
ATOM 983 C C . GLU A 1 124 ? -28.272 10.528 16.824 1.00 86.56 124 GLU A C 1
ATOM 985 O O . GLU A 1 124 ? -29.051 11.458 16.613 1.00 86.56 124 GLU A O 1
ATOM 990 N N . LYS A 1 125 ? -27.541 9.982 15.845 1.00 82.44 125 LYS A N 1
ATOM 991 C CA . LYS A 1 125 ? -27.617 10.356 14.424 1.00 82.44 125 LYS A CA 1
ATOM 992 C C . LYS A 1 125 ? -28.762 9.688 13.652 1.00 82.44 125 LYS A C 1
ATOM 994 O O . LYS A 1 125 ? -28.836 9.843 12.440 1.00 82.44 125 LYS A O 1
ATOM 999 N N . LYS A 1 126 ? -29.681 9.007 14.347 1.00 83.38 126 LYS A N 1
ATOM 1000 C CA . LYS A 1 126 ? -30.865 8.337 13.783 1.00 83.38 126 LYS A CA 1
ATOM 1001 C C . LYS A 1 126 ? -30.547 7.241 12.755 1.00 83.38 126 LYS A C 1
ATOM 1003 O O . LYS A 1 126 ? -31.386 6.966 11.903 1.00 83.38 126 LYS A O 1
ATOM 1008 N N . LEU A 1 127 ? -29.380 6.595 12.842 1.00 85.62 127 LEU A N 1
ATOM 1009 C CA . LEU A 1 127 ? -29.111 5.414 12.018 1.00 85.62 127 LEU A CA 1
ATOM 1010 C C . LEU A 1 127 ? -29.968 4.239 12.469 1.00 85.62 127 LEU A C 1
ATOM 1012 O O . LEU A 1 127 ? -30.164 4.019 13.669 1.00 85.62 127 LEU A O 1
ATOM 1016 N N . GLU A 1 128 ? -30.411 3.441 11.503 1.00 87.75 128 GLU A N 1
ATOM 1017 C CA . GLU A 1 128 ? -31.133 2.216 11.806 1.00 87.75 128 GLU A CA 1
ATOM 1018 C C . GLU A 1 128 ? -30.202 1.169 12.427 1.00 87.75 128 GLU A C 1
ATOM 1020 O O . GLU A 1 128 ? -29.024 1.034 12.080 1.00 87.75 128 GLU A O 1
ATOM 1025 N N . ASP A 1 129 ? -30.757 0.343 13.311 1.00 84.81 129 ASP A N 1
ATOM 1026 C CA . ASP A 1 129 ? -30.026 -0.723 13.999 1.00 84.81 129 ASP A CA 1
ATOM 1027 C C . ASP A 1 129 ? -29.312 -1.684 13.019 1.00 84.81 129 ASP A C 1
ATOM 1029 O O . ASP A 1 129 ? -28.210 -2.163 13.299 1.00 84.81 129 ASP A O 1
ATOM 1033 N N . ASN A 1 130 ? -29.889 -1.926 11.837 1.00 86.00 130 ASN A N 1
ATOM 1034 C CA . ASN A 1 130 ? -29.273 -2.730 10.775 1.00 86.00 130 ASN A CA 1
ATOM 1035 C C . ASN A 1 130 ? -28.012 -2.063 10.192 1.00 86.00 130 ASN A C 1
ATOM 1037 O O . ASN A 1 130 ? -27.009 -2.722 9.910 1.00 86.00 130 ASN A O 1
ATOM 1041 N N . GLU A 1 131 ? -28.026 -0.743 10.038 1.00 85.62 131 GLU A N 1
ATOM 1042 C CA . GLU A 1 131 ? -26.889 0.006 9.510 1.00 85.62 131 GLU A CA 1
ATOM 1043 C C . GLU A 1 131 ? -25.740 0.056 10.509 1.00 85.62 131 GLU A C 1
ATOM 1045 O O . GLU A 1 131 ? -24.588 -0.159 10.128 1.00 85.62 131 GLU A O 1
ATOM 1050 N N . ILE A 1 132 ? -26.058 0.251 11.790 1.00 86.00 132 ILE A N 1
ATOM 1051 C CA . ILE A 1 132 ? -25.080 0.230 12.880 1.00 86.00 132 ILE A CA 1
ATOM 1052 C C . ILE A 1 132 ? -24.382 -1.133 12.936 1.00 86.00 132 ILE A C 1
ATOM 1054 O O . ILE A 1 132 ? -23.154 -1.193 13.024 1.00 86.00 132 ILE A O 1
ATOM 1058 N N . ARG A 1 133 ? -25.128 -2.239 12.800 1.00 85.31 133 ARG A N 1
ATOM 1059 C CA . ARG A 1 133 ? -24.538 -3.588 12.722 1.00 85.31 133 ARG A CA 1
ATOM 1060 C C . ARG A 1 133 ? -23.564 -3.727 11.556 1.00 85.31 133 ARG A C 1
ATOM 1062 O O . ARG A 1 133 ? -22.477 -4.265 11.752 1.00 85.31 133 ARG A O 1
ATOM 1069 N N . LYS A 1 134 ? -23.908 -3.214 10.369 1.00 84.75 134 LYS A N 1
ATOM 1070 C CA . LYS A 1 134 ? -23.021 -3.249 9.190 1.00 84.75 134 LYS A CA 1
ATOM 1071 C C . LYS A 1 134 ? -21.735 -2.449 9.414 1.00 84.75 134 LYS A C 1
ATOM 1073 O O . LYS A 1 134 ? -20.660 -2.942 9.074 1.00 84.75 134 LYS A O 1
ATOM 1078 N N . ILE A 1 135 ? -21.834 -1.259 10.014 1.00 85.81 135 ILE A N 1
ATOM 1079 C CA . ILE A 1 135 ? -20.668 -0.428 10.360 1.00 85.81 135 ILE A CA 1
ATOM 1080 C C . ILE A 1 135 ? -19.755 -1.190 11.324 1.00 85.81 135 ILE A C 1
ATOM 1082 O O . ILE A 1 135 ? -18.553 -1.305 11.083 1.00 85.81 135 ILE A O 1
ATOM 1086 N N . LEU A 1 136 ? -20.311 -1.750 12.400 1.00 85.44 136 LEU A N 1
ATOM 1087 C CA . LEU A 1 136 ? -19.533 -2.471 13.407 1.00 85.44 136 LEU A CA 1
ATOM 1088 C C . LEU A 1 136 ? -18.911 -3.753 12.851 1.00 85.44 136 LEU A C 1
ATOM 1090 O O . LEU A 1 136 ? -17.748 -4.018 13.130 1.00 85.44 136 LEU A O 1
ATOM 1094 N N . ALA A 1 137 ? -19.637 -4.527 12.043 1.00 84.19 137 ALA A N 1
ATOM 1095 C CA . ALA A 1 137 ? -19.126 -5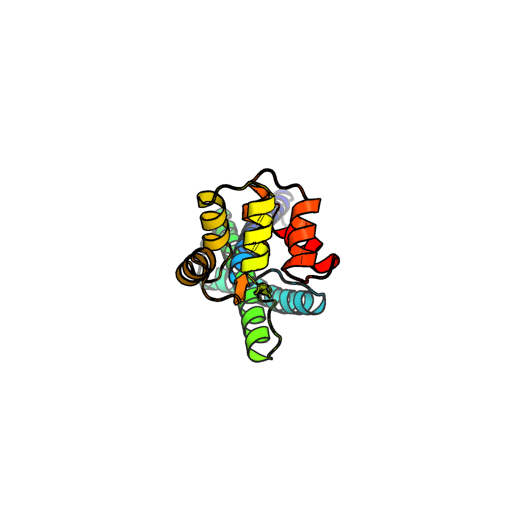.765 11.457 1.00 84.19 137 ALA A CA 1
ATOM 1096 C C . ALA A 1 137 ? -17.890 -5.534 10.573 1.00 84.19 137 ALA A C 1
ATOM 1098 O O . ALA A 1 137 ? -16.975 -6.353 10.576 1.00 84.19 137 ALA A O 1
ATOM 1099 N N . ARG A 1 138 ? -17.844 -4.406 9.852 1.00 83.19 138 ARG A N 1
ATOM 1100 C CA . ARG A 1 138 ? -16.733 -4.055 8.952 1.00 83.19 138 ARG A CA 1
ATOM 1101 C C . ARG A 1 138 ? -15.592 -3.313 9.637 1.00 83.19 138 ARG A C 1
ATOM 1103 O O . ARG A 1 138 ? -14.456 -3.411 9.188 1.00 83.19 138 ARG A O 1
ATOM 1110 N N . SER A 1 139 ? -15.883 -2.575 10.705 1.00 82.19 139 SER A N 1
ATOM 1111 C CA . SER A 1 139 ? -14.880 -1.780 11.423 1.00 82.19 139 SER A CA 1
ATOM 1112 C C . SER A 1 139 ? -14.271 -2.502 12.628 1.00 82.19 139 SER A C 1
ATOM 1114 O O . SER A 1 139 ? -13.158 -2.177 13.036 1.00 82.19 139 SER A O 1
ATOM 1116 N N . CYS A 1 140 ? -14.947 -3.495 13.210 1.00 82.81 140 CYS A N 1
ATOM 1117 C CA . CYS A 1 140 ? -14.407 -4.279 14.320 1.00 82.81 140 CYS A CA 1
ATOM 1118 C C . CYS A 1 140 ? -13.465 -5.382 13.829 1.00 82.81 140 CYS A C 1
ATOM 1120 O O . CYS A 1 140 ? -13.630 -5.953 12.758 1.00 82.81 140 CYS A O 1
ATOM 1122 N N . GLU A 1 141 ? -12.520 -5.783 14.678 1.00 75.00 141 GLU A N 1
ATOM 1123 C CA . GLU A 1 141 ? -11.598 -6.884 14.357 1.00 75.00 141 GLU A CA 1
ATOM 1124 C C . GLU A 1 141 ? -12.257 -8.268 14.197 1.00 75.00 141 GLU A C 1
ATOM 1126 O O . GLU A 1 141 ? -11.601 -9.209 13.754 1.00 75.00 141 GLU A O 1
ATOM 1131 N N . SER A 1 142 ? -13.509 -8.427 14.632 1.00 77.44 142 SER A N 1
ATOM 1132 C CA . SER A 1 142 ? -14.241 -9.690 14.585 1.00 77.44 142 SER A CA 1
ATOM 1133 C C . SER A 1 142 ? -15.742 -9.436 14.587 1.00 77.44 142 SER A C 1
ATOM 1135 O O . SER A 1 142 ? -16.258 -8.756 15.477 1.00 77.44 142 SER A O 1
ATOM 1137 N N . GLU A 1 143 ? -16.447 -10.068 13.653 1.00 76.06 143 GLU A N 1
ATOM 1138 C CA . GLU A 1 143 ? -17.909 -10.032 13.552 1.00 76.06 143 GLU A CA 1
ATOM 1139 C C . GLU A 1 143 ? -18.588 -10.527 14.839 1.00 76.06 143 GLU A C 1
ATOM 1141 O O . GLU A 1 143 ? -19.505 -9.894 15.355 1.00 76.06 143 GLU A O 1
ATOM 1146 N N . ARG A 1 144 ? -18.041 -11.579 15.464 1.00 79.94 144 ARG A N 1
ATOM 1147 C CA . ARG A 1 144 ? -18.525 -12.093 16.755 1.00 79.94 144 ARG A CA 1
ATOM 1148 C C . ARG A 1 144 ? -18.412 -11.058 17.880 1.00 79.94 144 ARG A C 1
ATOM 1150 O O . ARG A 1 144 ? -19.239 -11.048 18.790 1.00 79.94 144 ARG A O 1
ATOM 1157 N N . LYS A 1 145 ? -17.386 -10.198 17.852 1.00 77.25 145 LYS A N 1
ATOM 1158 C CA . LYS A 1 145 ? -17.230 -9.102 18.825 1.00 77.25 145 LYS A CA 1
ATOM 1159 C C . LYS A 1 145 ? -18.151 -7.927 18.503 1.00 77.25 145 LYS A C 1
ATOM 1161 O O . LYS A 1 145 ? -18.720 -7.370 19.433 1.00 77.25 145 LYS A O 1
ATOM 1166 N N . ALA A 1 146 ? -18.340 -7.601 17.224 1.00 79.56 146 ALA A N 1
ATOM 1167 C CA . ALA A 1 146 ? -19.297 -6.589 16.778 1.00 79.56 146 ALA A CA 1
ATOM 1168 C C . ALA A 1 146 ? -20.732 -6.938 17.201 1.00 79.56 146 ALA A C 1
ATOM 1170 O O . ALA A 1 146 ? -21.439 -6.096 17.748 1.00 79.56 146 ALA A O 1
ATOM 1171 N N . GLN A 1 147 ? -21.131 -8.200 17.023 1.00 80.75 147 GLN A N 1
ATOM 1172 C CA . GLN A 1 147 ? -22.447 -8.684 17.427 1.00 80.75 147 GLN A CA 1
ATOM 1173 C C . GLN A 1 147 ? -22.630 -8.628 18.948 1.00 80.75 147 GLN A C 1
ATOM 1175 O O . GLN A 1 147 ? -23.600 -8.044 19.423 1.00 80.75 147 GLN A O 1
ATOM 1180 N N . LYS A 1 148 ? -21.657 -9.134 19.721 1.00 79.62 148 LYS A N 1
ATOM 1181 C CA . LYS A 1 148 ? -21.690 -9.034 21.191 1.00 79.62 148 LYS A CA 1
ATOM 1182 C C . LYS A 1 148 ? -21.754 -7.591 21.684 1.00 79.62 148 LYS A C 1
ATOM 1184 O O . LYS A 1 148 ? -22.396 -7.335 22.694 1.00 79.62 148 LYS A O 1
ATOM 1189 N N . LEU A 1 149 ? -21.077 -6.666 21.009 1.00 82.19 149 LEU A N 1
ATOM 1190 C CA . LEU A 1 149 ? -21.121 -5.245 21.340 1.00 82.19 149 LEU A CA 1
ATOM 1191 C C . LEU A 1 149 ? -22.518 -4.659 21.081 1.00 82.19 149 LEU A C 1
ATOM 1193 O O . LEU A 1 149 ? -23.043 -3.939 21.926 1.00 82.19 149 LEU A O 1
ATOM 1197 N N . PHE A 1 150 ? -23.131 -5.004 19.946 1.00 81.12 150 PHE A N 1
ATOM 1198 C CA . PHE A 1 150 ? -24.483 -4.569 19.597 1.00 81.12 150 PHE A CA 1
ATOM 1199 C C . PHE A 1 150 ? -25.548 -5.118 20.563 1.00 81.12 150 PHE A C 1
ATOM 1201 O O . PHE A 1 150 ? -26.472 -4.403 20.936 1.00 81.12 150 PHE A O 1
ATOM 1208 N N . GLU A 1 151 ? -25.393 -6.363 21.016 1.00 81.25 151 GLU A N 1
ATOM 1209 C CA . GLU A 1 151 ? -26.279 -7.032 21.983 1.00 81.25 151 GLU A CA 1
ATOM 1210 C C . GLU A 1 151 ? -26.078 -6.552 23.439 1.00 81.25 151 GLU A C 1
ATOM 1212 O O . GLU A 1 151 ? -26.692 -7.083 24.360 1.00 81.25 151 GLU A O 1
ATOM 1217 N N . GLY A 1 152 ? -25.232 -5.539 23.670 1.00 71.25 152 GLY A N 1
ATOM 1218 C CA . GLY A 1 152 ? -25.018 -4.942 24.993 1.00 71.25 152 GLY A CA 1
ATOM 1219 C C . GLY A 1 152 ? -23.940 -5.620 25.844 1.00 71.25 152 GLY A C 1
ATOM 1220 O O . GLY A 1 152 ? -23.822 -5.313 27.030 1.00 71.25 152 GLY A O 1
ATOM 1221 N N . GLY A 1 153 ? -23.133 -6.507 25.260 1.00 69.31 153 GLY A N 1
ATOM 1222 C CA . GLY A 1 153 ? -21.996 -7.168 25.900 1.00 69.31 153 GLY A CA 1
ATOM 1223 C C . GLY A 1 153 ? -20.758 -6.271 26.083 1.00 69.31 153 GLY A C 1
ATOM 1224 O O . GLY A 1 153 ? -20.868 -5.085 26.385 1.00 69.31 153 GLY A O 1
ATOM 1225 N N . SER A 1 154 ? -19.565 -6.871 25.947 1.00 61.56 154 SER A N 1
ATOM 1226 C CA . SER A 1 154 ? -18.246 -6.271 26.245 1.00 61.56 154 SER A CA 1
ATOM 1227 C C . SER A 1 154 ? -18.086 -4.830 25.748 1.00 61.56 154 SER A C 1
ATOM 1229 O O . SER A 1 154 ? -18.189 -4.579 24.551 1.00 61.56 154 SER A O 1
ATOM 1231 N N . GLU A 1 155 ? -17.735 -3.914 26.655 1.00 64.31 155 GLU A N 1
ATOM 1232 C CA . GLU A 1 155 ? -17.601 -2.476 26.368 1.00 64.31 155 GLU A CA 1
ATOM 1233 C C . GLU A 1 155 ? -16.413 -2.147 25.460 1.00 64.31 155 GLU A C 1
ATOM 1235 O O . GLU A 1 155 ? -16.472 -1.206 24.674 1.00 64.31 155 GLU A O 1
ATOM 1240 N N . TRP A 1 156 ? -15.345 -2.943 25.527 1.00 69.62 156 TRP A N 1
ATOM 1241 C CA . TRP A 1 156 ? -14.091 -2.643 24.843 1.00 69.62 156 TRP A CA 1
ATOM 1242 C C . TRP A 1 156 ? -13.907 -3.496 23.595 1.00 69.62 156 TRP A C 1
ATOM 1244 O O . TRP A 1 156 ? -13.806 -4.724 23.671 1.00 69.62 156 TRP A O 1
ATOM 1254 N N . VAL A 1 157 ? -13.809 -2.835 22.442 1.00 75.81 157 VAL A N 1
ATOM 1255 C CA . VAL A 1 157 ? -13.557 -3.478 21.149 1.00 75.81 157 VAL A CA 1
ATOM 1256 C C . VAL A 1 157 ? -12.448 -2.732 20.418 1.00 75.81 157 VAL A C 1
ATOM 1258 O O . VAL A 1 157 ? -12.295 -1.517 20.536 1.00 75.81 157 VAL A O 1
ATOM 1261 N N . LYS A 1 158 ? -11.629 -3.486 19.684 1.00 79.19 158 LYS A N 1
ATOM 1262 C CA . LYS A 1 158 ? -10.665 -2.912 18.750 1.00 79.19 158 LYS A CA 1
ATOM 1263 C C . LYS A 1 158 ? -11.387 -2.560 17.462 1.00 79.19 158 LYS A C 1
ATOM 1265 O O . LYS A 1 158 ? -11.870 -3.460 16.769 1.00 79.19 158 LYS A O 1
ATOM 1270 N N . ILE A 1 159 ? -11.421 -1.270 17.165 1.00 79.56 159 ILE A N 1
ATOM 1271 C CA . ILE A 1 159 ? -12.004 -0.737 15.938 1.00 79.56 159 ILE A CA 1
ATOM 1272 C C . ILE A 1 159 ? -10.880 -0.244 15.037 1.00 79.56 159 ILE A C 1
ATOM 1274 O O . ILE A 1 159 ? -9.916 0.361 15.509 1.00 79.56 159 ILE A O 1
ATOM 1278 N N . ASP A 1 160 ? -10.994 -0.558 13.752 1.00 81.50 160 ASP A N 1
ATOM 1279 C CA . ASP A 1 160 ? -10.159 -0.008 12.700 1.00 81.50 160 ASP A CA 1
ATOM 1280 C C . ASP A 1 160 ? -10.712 1.371 12.280 1.00 81.50 160 ASP A C 1
ATOM 1282 O O . ASP A 1 160 ? -11.822 1.441 11.737 1.00 81.50 160 ASP A O 1
ATOM 1286 N N . PRO A 1 161 ? -9.984 2.471 12.553 1.00 81.25 161 PRO A N 1
ATOM 1287 C CA . PRO A 1 161 ? -10.446 3.823 12.251 1.00 81.25 161 PRO A CA 1
ATOM 1288 C C . PRO A 1 161 ? -10.664 4.060 10.754 1.00 81.25 161 PRO A C 1
ATOM 1290 O O . PRO A 1 161 ? -11.583 4.783 10.386 1.00 81.25 161 PRO A O 1
ATOM 1293 N N . GLU A 1 162 ? -9.846 3.451 9.888 1.00 82.44 162 GLU A N 1
ATOM 1294 C CA . GLU A 1 162 ? -9.933 3.657 8.438 1.00 82.44 162 GLU A CA 1
ATOM 1295 C C . GLU A 1 162 ? -11.178 2.966 7.877 1.00 82.44 162 GLU A C 1
ATOM 1297 O O . GLU A 1 162 ? -11.954 3.582 7.147 1.00 82.44 162 GLU A O 1
ATOM 1302 N N . ALA A 1 163 ? -11.435 1.724 8.300 1.00 81.69 163 ALA A N 1
ATOM 1303 C CA . ALA A 1 163 ? -12.650 1.003 7.925 1.00 81.69 163 ALA A CA 1
ATOM 1304 C C . ALA A 1 163 ? -13.917 1.682 8.473 1.00 81.69 163 ALA A C 1
ATOM 1306 O O . ALA A 1 163 ? -14.940 1.725 7.789 1.00 81.69 163 ALA A O 1
ATOM 1307 N N . LEU A 1 164 ? -13.851 2.246 9.687 1.00 85.94 164 LEU A N 1
ATOM 1308 C CA . LEU A 1 164 ? -14.943 3.038 10.248 1.00 85.94 164 LEU A CA 1
ATOM 1309 C C . LEU A 1 164 ? -15.213 4.287 9.398 1.00 85.94 164 LEU A C 1
ATOM 1311 O O . LEU A 1 164 ? -16.354 4.511 9.007 1.00 85.94 164 LEU A O 1
ATOM 1315 N N . CYS A 1 165 ? -14.184 5.073 9.072 1.00 83.62 165 CYS A N 1
ATOM 1316 C CA . CYS A 1 165 ? -14.330 6.263 8.231 1.00 83.62 165 CYS A CA 1
ATOM 1317 C C . CYS A 1 165 ? -14.877 5.942 6.844 1.00 83.62 165 CYS A C 1
ATOM 1319 O O . CYS A 1 165 ? -15.735 6.669 6.359 1.00 83.62 165 CYS A O 1
ATOM 1321 N N . TYR A 1 166 ? -14.413 4.853 6.237 1.00 84.00 166 TYR A N 1
ATOM 1322 C CA . TYR A 1 166 ? -14.883 4.400 4.933 1.00 84.00 166 TYR A CA 1
ATOM 1323 C C . TYR A 1 166 ? -16.361 3.990 4.949 1.00 84.00 166 TYR A C 1
ATOM 1325 O O . TYR A 1 166 ? -17.111 4.255 4.014 1.00 84.00 166 TYR A O 1
ATOM 1333 N N . GLU A 1 167 ? -16.820 3.345 6.020 1.00 85.69 167 GLU A N 1
ATOM 1334 C CA . GLU A 1 167 ? -18.238 3.030 6.164 1.00 85.69 167 GLU A CA 1
ATOM 1335 C C . GLU A 1 167 ? -19.074 4.283 6.448 1.00 85.69 167 GLU A C 1
ATOM 1337 O O . GLU A 1 167 ? -20.176 4.417 5.915 1.00 85.69 167 GLU A O 1
ATOM 1342 N N . LEU A 1 168 ? -18.565 5.224 7.241 1.00 85.38 168 LEU A N 1
ATOM 1343 C CA . LEU A 1 168 ? -19.264 6.480 7.508 1.00 85.38 168 LEU A CA 1
ATOM 1344 C C . LEU A 1 168 ? -19.339 7.377 6.265 1.00 85.38 168 LEU A C 1
ATOM 1346 O O . LEU A 1 168 ? -20.383 7.974 6.043 1.00 85.38 168 LEU A O 1
ATOM 1350 N N . SER A 1 169 ? -18.300 7.423 5.424 1.00 81.88 169 SER A N 1
ATOM 1351 C CA . SER A 1 169 ? -18.273 8.243 4.201 1.00 81.88 169 SER A CA 1
ATOM 1352 C C . SER A 1 169 ? -19.237 7.766 3.114 1.00 81.88 169 SER A C 1
ATOM 1354 O O . SER A 1 169 ? -19.648 8.549 2.265 1.00 81.88 169 SER A O 1
ATOM 1356 N N . LYS A 1 170 ? -19.624 6.485 3.138 1.00 81.50 170 LYS A N 1
ATOM 1357 C CA . LYS A 1 170 ? -20.682 5.929 2.274 1.00 81.50 170 LYS A CA 1
ATOM 1358 C C . LYS A 1 170 ? -22.093 6.317 2.703 1.00 81.50 170 LYS A C 1
ATOM 1360 O O . LYS A 1 170 ? -23.054 5.942 2.036 1.00 81.50 170 LYS A O 1
ATOM 1365 N N . ARG A 1 171 ? -22.217 6.968 3.851 1.00 78.06 171 ARG A N 1
ATOM 1366 C CA . ARG A 1 171 ? -23.469 7.414 4.455 1.00 78.06 171 ARG A CA 1
ATOM 1367 C C . ARG A 1 171 ? -23.433 8.940 4.518 1.00 78.06 171 ARG A C 1
ATOM 1369 O O . ARG A 1 171 ? -22.378 9.534 4.318 1.00 78.06 171 ARG A O 1
ATOM 1376 N N . ASP A 1 172 ? -24.554 9.573 4.841 1.00 79.81 172 ASP A N 1
ATOM 1377 C CA . ASP A 1 172 ? -24.691 11.041 4.873 1.00 79.81 172 ASP A CA 1
ATOM 1378 C C . ASP A 1 172 ? -23.910 11.736 6.016 1.00 79.81 172 ASP A C 1
ATOM 1380 O O . ASP A 1 172 ? -24.279 12.819 6.467 1.00 79.81 172 ASP A O 1
ATOM 1384 N N . PHE A 1 173 ? -22.818 11.136 6.502 1.00 82.12 173 PHE A N 1
ATOM 1385 C CA . PHE A 1 173 ? -21.930 11.757 7.476 1.00 82.12 173 PHE A CA 1
ATOM 1386 C C . PHE A 1 173 ? -21.011 12.762 6.797 1.00 82.12 173 PHE A C 1
ATOM 1388 O O . PHE A 1 173 ? -20.228 12.430 5.903 1.00 82.12 173 PHE A O 1
ATOM 1395 N N . ASN A 1 174 ? -21.035 13.994 7.290 1.00 83.38 174 ASN A N 1
ATOM 1396 C CA . ASN A 1 174 ? -20.101 15.014 6.841 1.00 83.38 174 ASN A CA 1
ATOM 1397 C C . ASN A 1 174 ? -18.728 14.869 7.528 1.00 83.38 174 ASN A C 1
ATOM 1399 O O . ASN A 1 174 ? -18.570 14.222 8.567 1.00 83.38 174 ASN A O 1
ATOM 1403 N N . VAL A 1 175 ? -17.712 15.525 6.959 1.00 82.19 175 VAL A N 1
ATOM 1404 C CA . VAL A 1 175 ? -16.326 15.477 7.461 1.00 82.19 175 VAL A CA 1
ATOM 1405 C C . VAL A 1 175 ? -16.236 15.874 8.937 1.00 82.19 175 VAL A C 1
ATOM 1407 O O . VAL A 1 175 ? -15.472 15.274 9.691 1.00 82.19 175 VAL A O 1
ATOM 1410 N N . HIS A 1 176 ? -17.017 16.863 9.376 1.00 84.06 176 HIS A N 1
ATOM 1411 C CA . HIS A 1 176 ? -16.993 17.320 10.765 1.00 84.06 176 HIS A CA 1
ATOM 1412 C C . HIS A 1 176 ? -17.516 16.254 11.730 1.00 84.06 176 HIS A C 1
ATOM 1414 O O . HIS A 1 176 ? -16.925 16.054 12.788 1.00 84.06 176 HIS A O 1
ATOM 1420 N N . GLU A 1 177 ? -18.567 15.529 11.353 1.00 84.50 177 GLU A N 1
ATOM 1421 C CA . GLU A 1 177 ? -19.136 14.444 12.154 1.00 84.50 177 GLU A CA 1
ATOM 1422 C C . GLU A 1 177 ? -18.176 13.260 12.267 1.00 84.50 177 GLU A C 1
ATOM 1424 O O . GLU A 1 177 ? -17.983 12.715 13.355 1.00 84.50 177 GLU A O 1
ATOM 1429 N N . VAL A 1 178 ? -17.507 12.899 11.171 1.00 84.50 178 VAL A N 1
ATOM 1430 C CA . VAL A 1 178 ? -16.499 11.832 11.194 1.00 84.50 178 VAL A CA 1
ATOM 1431 C C . VAL A 1 178 ? -15.299 12.234 12.054 1.00 84.50 178 VAL A C 1
ATOM 1433 O O . VAL A 1 178 ? -14.816 11.439 12.862 1.00 84.50 178 VAL A O 1
ATOM 1436 N N . MET A 1 179 ? -14.850 13.486 11.955 1.00 84.06 179 MET A N 1
ATOM 1437 C CA . MET A 1 179 ? -13.765 14.012 12.790 1.00 84.06 179 MET A CA 1
ATOM 1438 C C . MET A 1 179 ? -14.141 14.052 14.275 1.00 84.06 179 MET A C 1
ATOM 1440 O O . MET A 1 179 ? -13.292 13.783 15.128 1.00 84.06 179 MET A O 1
ATOM 1444 N N . ASP A 1 180 ? -15.403 14.331 14.597 1.00 84.88 180 ASP A N 1
ATOM 1445 C CA . ASP A 1 180 ? -15.919 14.265 15.962 1.00 84.88 180 ASP A CA 1
ATOM 1446 C C . ASP A 1 180 ? -15.862 12.839 16.521 1.00 84.88 180 ASP A C 1
ATOM 1448 O O . ASP A 1 180 ? -15.394 12.649 17.646 1.00 84.88 180 ASP A O 1
ATOM 1452 N N . ILE A 1 181 ? -16.245 11.830 15.732 1.00 84.88 181 ILE A N 1
ATOM 1453 C CA . ILE A 1 181 ? -16.144 10.416 16.124 1.00 84.88 181 ILE A CA 1
ATOM 1454 C C . ILE A 1 181 ? -14.678 10.031 16.374 1.00 84.88 181 ILE A C 1
ATOM 1456 O O . ILE A 1 181 ? -14.345 9.475 17.424 1.00 84.88 181 ILE A O 1
ATOM 1460 N N . LEU A 1 182 ? -13.773 10.381 15.459 1.00 83.19 182 LEU A N 1
ATOM 1461 C CA . LEU A 1 182 ? -12.349 10.055 15.583 1.00 83.19 182 LEU A CA 1
ATOM 1462 C C . LEU A 1 182 ? -11.689 10.711 16.807 1.00 83.19 182 LEU A C 1
ATOM 1464 O O . LEU A 1 182 ? -10.886 10.090 17.505 1.00 83.19 182 LEU A O 1
ATOM 1468 N N . ARG A 1 183 ? -12.034 11.966 17.101 1.00 83.50 183 ARG A N 1
ATOM 1469 C CA . ARG A 1 183 ? -11.422 12.711 18.207 1.00 83.50 183 ARG A CA 1
ATOM 1470 C C . ARG A 1 183 ? -12.047 12.388 19.556 1.00 83.50 183 ARG A C 1
ATOM 1472 O O . ARG A 1 183 ? -11.318 12.179 20.520 1.00 83.50 183 ARG A O 1
ATOM 1479 N N . LYS A 1 184 ? -13.380 12.365 19.643 1.00 81.38 184 LYS A N 1
ATOM 1480 C CA . LYS A 1 184 ? -14.098 12.212 20.919 1.00 81.38 184 LYS A CA 1
ATOM 1481 C C . LYS A 1 184 ? -14.202 10.748 21.334 1.00 81.38 184 LYS A C 1
ATOM 1483 O O . LYS A 1 184 ? -13.943 10.440 22.492 1.00 81.38 184 LYS A O 1
ATOM 1488 N N . ILE A 1 185 ? -14.517 9.853 20.393 1.00 80.75 185 ILE A N 1
ATOM 1489 C CA . ILE A 1 185 ? -14.740 8.429 20.686 1.00 80.75 185 ILE A CA 1
ATOM 1490 C C . ILE A 1 185 ? -13.437 7.638 20.547 1.00 80.75 185 ILE A C 1
ATOM 1492 O O . ILE A 1 185 ? -13.073 6.877 21.443 1.00 80.75 185 ILE A O 1
ATOM 1496 N N . LEU A 1 186 ? -12.687 7.842 19.457 1.00 79.31 186 LEU A N 1
ATOM 1497 C CA . LEU A 1 186 ? -11.420 7.128 19.245 1.00 79.31 186 LEU A CA 1
ATOM 1498 C C . LEU A 1 186 ? -10.212 7.787 19.933 1.00 79.31 186 LEU A C 1
ATOM 1500 O O . LEU A 1 186 ? -9.111 7.237 19.868 1.00 79.31 186 LEU A O 1
ATOM 1504 N N . LYS A 1 187 ? -10.415 8.921 20.626 1.00 80.12 187 LYS A N 1
ATOM 1505 C CA . LYS A 1 187 ? -9.388 9.674 21.374 1.00 80.12 187 LYS A CA 1
ATOM 1506 C C . LYS A 1 187 ? -8.131 9.970 20.544 1.00 80.12 187 LYS A C 1
ATOM 1508 O O . LYS A 1 187 ? -7.019 9.970 21.068 1.00 80.12 187 LYS A O 1
ATOM 1513 N N . MET A 1 188 ? -8.305 10.197 19.241 1.00 77.25 188 MET A N 1
ATOM 1514 C CA . MET A 1 188 ? -7.213 10.520 18.321 1.00 77.25 188 MET A CA 1
ATOM 1515 C C . MET A 1 188 ? -6.895 12.015 18.365 1.00 77.25 188 MET A C 1
ATOM 1517 O O . MET A 1 188 ? -7.780 12.847 18.593 1.00 77.25 188 MET A O 1
ATOM 1521 N N . THR A 1 189 ? -5.635 12.377 18.109 1.00 77.75 189 THR A N 1
ATOM 1522 C CA . THR A 1 189 ? -5.287 13.793 17.923 1.00 77.75 189 THR A CA 1
ATOM 1523 C C . THR A 1 189 ? -5.906 14.323 16.621 1.00 77.75 189 THR A C 1
ATOM 1525 O O . THR A 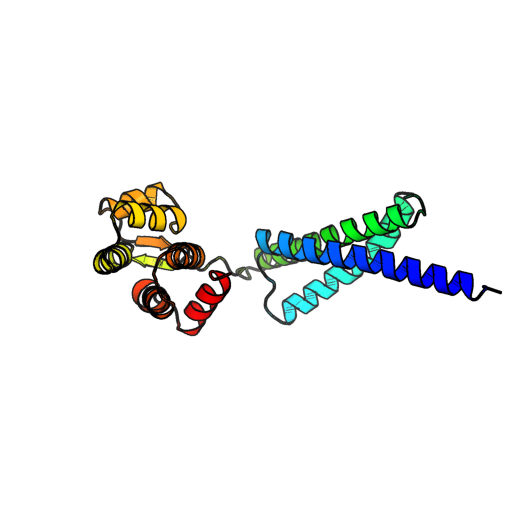1 189 ? -6.227 13.532 15.725 1.00 77.75 189 THR A O 1
ATOM 1528 N N . PRO A 1 190 ? -6.101 15.646 16.477 1.00 74.12 190 PRO A N 1
ATOM 1529 C CA . PRO A 1 190 ? -6.637 16.232 15.247 1.00 74.12 190 PRO A CA 1
ATOM 1530 C C . PRO A 1 190 ? -5.848 15.835 13.991 1.00 74.12 190 PRO A C 1
ATOM 1532 O O . PRO A 1 190 ? -6.442 15.560 12.951 1.00 74.12 190 PRO A O 1
ATOM 1535 N N . GLU A 1 191 ? -4.522 15.756 14.098 1.00 71.38 191 GLU A N 1
ATOM 1536 C CA . GLU A 1 191 ? -3.621 15.391 13.003 1.00 71.38 191 GLU A CA 1
ATOM 1537 C C . GLU A 1 191 ? -3.785 13.918 12.621 1.00 71.38 191 GLU A C 1
ATOM 1539 O O . GLU A 1 191 ? -3.821 13.575 11.438 1.00 71.38 191 GLU A O 1
ATOM 1544 N N . GLU A 1 192 ? -3.929 13.040 13.617 1.00 72.88 192 GLU A N 1
ATOM 1545 C CA . GLU A 1 192 ? -4.172 11.615 13.400 1.00 72.88 192 GLU A CA 1
ATOM 1546 C C . GLU A 1 192 ? -5.539 11.374 12.758 1.00 72.88 192 GLU A C 1
ATOM 1548 O O . GLU A 1 192 ? -5.640 10.604 11.804 1.00 72.88 192 GLU A O 1
ATOM 1553 N N . ALA A 1 193 ? -6.576 12.067 13.234 1.00 77.31 193 ALA A N 1
ATOM 1554 C CA . ALA A 1 193 ? -7.922 11.977 12.684 1.00 77.31 193 ALA A CA 1
ATOM 1555 C C . ALA A 1 193 ? -7.981 12.472 11.227 1.00 77.31 193 ALA A C 1
ATOM 1557 O O . ALA A 1 193 ? -8.524 11.786 10.361 1.00 77.31 193 ALA A O 1
ATOM 1558 N N . ALA A 1 194 ? -7.345 13.613 10.930 1.00 76.62 194 ALA A N 1
ATOM 1559 C CA . ALA A 1 194 ? -7.239 14.138 9.568 1.00 76.62 194 ALA A CA 1
ATOM 1560 C C . ALA A 1 194 ? -6.475 13.176 8.645 1.00 76.62 194 ALA A C 1
ATOM 1562 O O . ALA A 1 194 ? -6.845 12.988 7.485 1.00 76.62 194 ALA A O 1
ATOM 1563 N N . GLY A 1 195 ? -5.422 12.541 9.171 1.00 75.75 195 GLY A N 1
ATOM 1564 C CA . GLY A 1 195 ? -4.651 11.529 8.458 1.00 75.75 195 GLY A CA 1
ATOM 1565 C C . GLY A 1 195 ? -5.468 10.283 8.112 1.00 75.75 195 GLY A C 1
ATOM 1566 O O . GLY A 1 195 ? -5.364 9.794 6.990 1.00 75.75 195 GLY A O 1
ATOM 1567 N N . VAL A 1 196 ? -6.288 9.789 9.045 1.00 79.44 196 VAL A N 1
ATOM 1568 C CA . VAL A 1 196 ? -7.194 8.648 8.819 1.00 79.44 196 VAL A CA 1
ATOM 1569 C C . VAL A 1 196 ? -8.271 9.000 7.797 1.00 79.44 196 VAL A C 1
ATOM 1571 O O . VAL A 1 196 ? -8.457 8.254 6.838 1.00 79.44 196 VAL A O 1
ATOM 1574 N N . TRP A 1 197 ? -8.933 10.152 7.948 1.00 80.88 197 TRP A N 1
ATOM 1575 C CA . TRP A 1 197 ? -9.971 10.598 7.016 1.00 80.88 197 TRP A CA 1
ATOM 1576 C C . TRP A 1 197 ? -9.445 10.684 5.580 1.00 80.88 197 TRP A C 1
ATOM 1578 O O . TRP A 1 197 ? -10.033 10.101 4.674 1.00 80.88 197 TRP A O 1
ATOM 1588 N N . LYS A 1 198 ? -8.282 11.321 5.386 1.00 77.31 198 LYS A N 1
ATOM 1589 C CA . LYS A 1 198 ? -7.648 11.463 4.068 1.00 77.31 198 LYS A CA 1
ATOM 1590 C C . LYS A 1 198 ? -7.315 10.121 3.406 1.00 77.31 198 LYS A C 1
ATOM 1592 O O . LYS A 1 198 ? -7.320 10.041 2.182 1.00 77.31 198 LYS A O 1
ATOM 1597 N N . ASN A 1 199 ? -6.987 9.089 4.186 1.00 70.00 199 ASN A N 1
ATOM 1598 C CA . ASN A 1 199 ? -6.695 7.760 3.640 1.00 70.00 199 ASN A CA 1
ATOM 1599 C C . ASN A 1 199 ? -7.970 6.967 3.320 1.00 70.00 199 ASN A C 1
ATOM 1601 O O . ASN A 1 199 ? -7.932 6.116 2.439 1.00 70.00 199 ASN A O 1
ATOM 1605 N N . ALA A 1 200 ? -9.069 7.229 4.033 1.00 67.62 200 ALA A N 1
ATOM 1606 C CA . ALA A 1 200 ? -10.331 6.507 3.895 1.00 67.62 200 ALA A CA 1
ATOM 1607 C C . ALA A 1 200 ? -11.292 7.119 2.857 1.00 67.62 200 ALA A C 1
ATOM 1609 O O . ALA A 1 200 ? -12.191 6.427 2.388 1.00 67.62 200 ALA A O 1
ATOM 1610 N N . SER A 1 201 ? -11.136 8.403 2.515 1.00 56.56 201 SER A N 1
ATOM 1611 C CA . SER A 1 201 ? -12.017 9.149 1.603 1.00 56.56 201 SER A CA 1
ATOM 1612 C C . SER A 1 201 ? -11.583 9.103 0.125 1.00 56.56 201 SER A C 1
ATOM 1614 O O . SER A 1 201 ? -11.821 10.072 -0.597 1.00 56.56 201 SER A O 1
ATOM 1616 N N . VAL A 1 202 ? -10.894 8.037 -0.301 1.00 46.97 202 VAL A N 1
ATOM 1617 C CA . VAL A 1 202 ? -10.464 7.812 -1.697 1.00 46.97 202 VAL A CA 1
ATOM 1618 C C . VAL 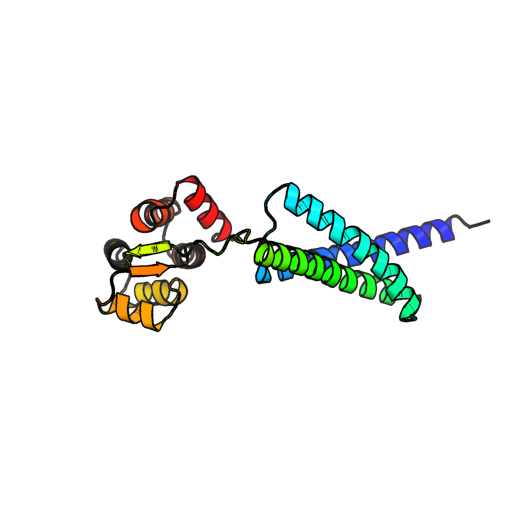A 1 202 ? -11.371 6.789 -2.364 1.00 46.97 202 VAL A C 1
ATOM 1620 O O . VAL A 1 202 ? -11.614 5.733 -1.736 1.00 46.97 202 VAL A O 1
#

Sequence (202 aa):
MFSLGDIASAIAGSVFVLFFLMIGSGIGEEVASFFFGRIKGRLTQIIYLLLFMPLFVLGSYVYVYLQIPKKLLSTALFFGLWGVFTVFISRFVIYLGGKVLGIRLPKSKKSHINGRELIKYLKEKKLEDNEIRKILARSCESERKAQKLFEGGSEWVKIDPEALCYELSKRDFNVHEVMDILRKILKMTPEEAAGVWKNASV

Radius of gyration: 24.06 Å; chains: 1; bounding box: 61×34×65 Å

Foldseek 3Di:
DDDPVNVVVVVVLVVLLVVLLVQLLVVLQVVLCVVQNDDDDDVLVVLLCVQLVVLLVVLVVVCVVVVQPPDSVSSSNSSNPSSSVSSNVSSVVSSVVCVVVVVDRPDQCQFFFQVLVVVVLVVVVVDDLVLQLVLQCQFFPHNVVSVCVSVVHDRTTGGRLLSNLLSVLVDPDDLVNSLCCCCVTSVDDSVVSVVSNVVNVD

Secondary structure (DSSP, 8-state):
---HHHHHHHHHHHHHHHHHHHHHHHHHHHHHHHHH----SHHHHHHHHHHHHHHHHHHHHHHHHTT----HHHHHHHHHHHHHHHHHHHHHHHHHHHHHTT--------EEEEHHHHHHHHHHTT--HHHHHHHHHHHBS-HHHHHHHHTT--SEEEE-HHHHHHHHHTTT--HHHHHHIIIIIS---HHHHHHHHHHH--

pLDDT: mean 79.51, std 11.11, range [37.22, 93.94]